Protein AF-A0A7W1EQ93-F1 (afdb_monomer)

Structure (mmCIF, N/CA/C/O backbone):
data_AF-A0A7W1EQ93-F1
#
_entry.id   AF-A0A7W1EQ93-F1
#
loop_
_atom_site.group_PDB
_atom_site.id
_atom_site.type_symbol
_atom_site.label_atom_id
_atom_site.label_alt_id
_atom_site.label_comp_id
_atom_site.label_asym_id
_atom_site.label_entity_id
_atom_site.label_seq_id
_atom_site.pdbx_PDB_ins_code
_atom_site.Cartn_x
_atom_site.Cartn_y
_atom_site.Cartn_z
_atom_site.occupancy
_atom_site.B_iso_or_equiv
_atom_site.auth_seq_id
_atom_site.auth_comp_id
_atom_site.auth_asym_id
_atom_site.auth_atom_id
_atom_site.pdbx_PDB_model_num
ATOM 1 N N . MET A 1 1 ? -8.659 -11.632 3.073 1.00 49.22 1 MET A N 1
ATOM 2 C CA . MET A 1 1 ? -8.333 -10.267 3.545 1.00 49.22 1 MET A CA 1
ATOM 3 C C . MET A 1 1 ? -9.655 -9.547 3.740 1.00 49.22 1 MET A C 1
ATOM 5 O O . MET A 1 1 ? -10.571 -9.899 3.023 1.00 49.22 1 MET A O 1
ATOM 9 N N . ASP A 1 2 ? -9.830 -8.651 4.705 1.00 51.53 2 ASP A N 1
ATOM 10 C CA . ASP A 1 2 ? -11.027 -7.798 4.673 1.00 51.53 2 ASP A CA 1
ATOM 11 C C . ASP A 1 2 ? -10.724 -6.623 3.743 1.00 51.53 2 ASP A C 1
ATOM 13 O O . ASP A 1 2 ? -9.729 -5.935 3.955 1.00 51.53 2 ASP A O 1
ATOM 17 N N . VAL A 1 3 ? -11.526 -6.468 2.691 1.00 53.81 3 VAL A N 1
ATOM 18 C CA . VAL A 1 3 ? -11.333 -5.466 1.630 1.00 53.81 3 VAL A CA 1
ATOM 19 C C . VAL A 1 3 ? -12.324 -4.311 1.720 1.00 53.81 3 VAL A C 1
ATOM 21 O O . VAL A 1 3 ? -12.283 -3.410 0.892 1.00 53.81 3 VAL A O 1
ATOM 24 N N . SER A 1 4 ? -13.199 -4.306 2.731 1.00 53.41 4 SER A N 1
ATOM 25 C CA . SER A 1 4 ? -14.236 -3.278 2.881 1.00 53.41 4 SER A CA 1
ATOM 26 C C . SER A 1 4 ? -13.654 -1.862 2.920 1.00 53.41 4 SER A C 1
ATOM 28 O O . SER A 1 4 ? -14.128 -0.994 2.199 1.00 53.41 4 SER A O 1
ATOM 30 N N . GLY A 1 5 ? -12.568 -1.648 3.670 1.00 57.06 5 GLY A N 1
ATOM 31 C CA . GLY A 1 5 ? -11.871 -0.357 3.699 1.00 57.06 5 GLY A CA 1
ATOM 32 C C . GLY A 1 5 ? -11.013 -0.063 2.461 1.00 57.06 5 GLY A C 1
ATOM 33 O O . GLY A 1 5 ? -10.686 1.093 2.222 1.00 57.06 5 GLY A O 1
ATOM 34 N N . ILE A 1 6 ? -10.647 -1.081 1.674 1.00 61.25 6 ILE A N 1
ATOM 35 C CA . ILE A 1 6 ? -9.817 -0.922 0.468 1.00 61.25 6 ILE A CA 1
ATOM 36 C C . ILE A 1 6 ? -10.631 -0.253 -0.648 1.00 61.25 6 ILE A C 1
ATOM 38 O O . ILE A 1 6 ? -10.146 0.676 -1.287 1.00 61.25 6 ILE A O 1
ATOM 42 N N . ALA A 1 7 ? -11.891 -0.661 -0.828 1.00 61.78 7 ALA A N 1
ATOM 43 C CA . ALA A 1 7 ? -12.795 -0.019 -1.784 1.00 61.78 7 ALA A CA 1
ATOM 44 C C . ALA A 1 7 ? -13.087 1.450 -1.422 1.00 61.78 7 ALA A C 1
ATOM 46 O O . ALA A 1 7 ? -13.240 2.280 -2.313 1.00 61.78 7 ALA A O 1
ATOM 47 N N . ASP A 1 8 ? -13.139 1.790 -0.130 1.00 63.09 8 ASP A N 1
ATOM 48 C CA . ASP A 1 8 ? -13.337 3.175 0.314 1.00 63.09 8 ASP A CA 1
ATOM 49 C C . ASP A 1 8 ? -12.113 4.060 0.020 1.00 63.09 8 ASP A C 1
ATOM 51 O O . ASP A 1 8 ? -12.283 5.215 -0.370 1.00 63.09 8 ASP A O 1
ATOM 55 N N . VAL A 1 9 ? -10.890 3.522 0.148 1.00 59.25 9 VAL A N 1
ATOM 56 C CA . VAL A 1 9 ? -9.665 4.215 -0.294 1.00 59.25 9 VAL A CA 1
ATOM 57 C C . VAL A 1 9 ? -9.688 4.415 -1.800 1.00 59.25 9 VAL A C 1
ATOM 59 O O . VAL A 1 9 ? -9.515 5.540 -2.252 1.00 59.25 9 VAL A O 1
ATOM 62 N N . GLN A 1 10 ? -9.959 3.357 -2.566 1.00 63.38 10 GLN A N 1
ATOM 63 C CA . GLN A 1 10 ? -9.923 3.433 -4.024 1.00 63.38 10 GLN A CA 1
ATOM 64 C C . GLN A 1 10 ? -10.961 4.417 -4.574 1.00 63.38 10 GLN A C 1
ATOM 66 O O . GLN A 1 10 ? -10.628 5.262 -5.393 1.00 63.38 10 GLN A O 1
ATOM 71 N N . ARG A 1 11 ? -12.195 4.395 -4.054 1.00 65.94 11 ARG A N 1
ATOM 72 C CA . ARG A 1 11 ? -13.218 5.387 -4.427 1.00 65.94 11 ARG A CA 1
ATOM 73 C C . ARG A 1 11 ? -12.794 6.811 -4.095 1.00 65.94 11 ARG A C 1
ATOM 75 O O . ARG A 1 11 ? -13.037 7.712 -4.885 1.00 65.94 11 ARG A O 1
ATOM 82 N N . TYR A 1 12 ? -12.161 7.024 -2.938 1.00 61.94 12 TYR A N 1
ATOM 83 C CA . TYR A 1 12 ? -11.633 8.343 -2.603 1.00 61.94 12 TYR A CA 1
ATOM 84 C C . TYR A 1 12 ? -10.583 8.802 -3.624 1.00 61.94 12 TYR A C 1
ATOM 86 O O . TYR A 1 12 ? -10.579 9.974 -3.989 1.00 61.94 12 TYR A O 1
ATOM 94 N N . GLU A 1 13 ? -9.718 7.899 -4.088 1.00 62.06 13 GLU A N 1
ATOM 95 C CA . GLU A 1 13 ? -8.707 8.193 -5.108 1.00 62.06 13 GLU A CA 1
ATOM 96 C C . GLU A 1 13 ? -9.301 8.465 -6.486 1.00 62.06 13 GLU A C 1
ATOM 98 O O . GLU A 1 13 ? -8.865 9.407 -7.147 1.00 62.06 13 GLU A O 1
ATOM 103 N N . ASP A 1 14 ? -10.302 7.690 -6.896 1.00 62.38 14 ASP A N 1
ATOM 104 C CA . ASP A 1 14 ? -11.001 7.886 -8.166 1.00 62.38 14 ASP A CA 1
ATOM 105 C C . ASP A 1 14 ? -11.741 9.240 -8.180 1.00 62.38 14 ASP A C 1
ATOM 107 O O . ASP A 1 14 ? -11.726 9.947 -9.189 1.00 62.38 14 ASP A O 1
ATOM 111 N N . ASP A 1 15 ? -12.320 9.642 -7.040 1.00 63.84 15 ASP A N 1
ATOM 112 C CA . ASP A 1 15 ? -12.996 10.936 -6.861 1.00 63.84 15 ASP A CA 1
ATOM 113 C C . ASP A 1 15 ? -12.013 12.118 -6.699 1.00 63.84 15 ASP A C 1
ATOM 115 O O . ASP A 1 15 ? -12.384 13.272 -6.928 1.00 63.84 15 ASP A O 1
ATOM 119 N N . HIS A 1 16 ? -10.767 11.857 -6.284 1.00 58.50 16 HIS A N 1
ATOM 120 C CA . HIS A 1 16 ? -9.735 12.870 -6.021 1.00 58.50 16 HIS A CA 1
ATOM 121 C C . HIS A 1 16 ? -8.401 12.460 -6.667 1.00 58.50 16 HIS A C 1
ATOM 123 O O . HIS A 1 16 ? -7.416 12.208 -5.953 1.00 58.50 16 HIS A O 1
ATOM 129 N N . PRO A 1 17 ? -8.338 12.397 -8.014 1.00 54.78 17 PRO A N 1
ATOM 130 C CA . PRO A 1 17 ? -7.115 12.044 -8.716 1.00 54.78 17 PRO A CA 1
ATOM 131 C C . PRO A 1 17 ? -6.015 13.017 -8.299 1.00 54.78 17 PRO A C 1
ATOM 133 O O . PRO A 1 17 ? -6.247 14.215 -8.161 1.00 54.78 17 PRO A O 1
ATOM 136 N N . SER A 1 18 ? -4.807 12.509 -8.057 1.00 51.34 18 SER A N 1
ATOM 137 C CA . SER A 1 18 ? -3.687 13.279 -7.506 1.00 51.34 18 SER A CA 1
ATOM 138 C C . SER A 1 18 ? -3.062 14.277 -8.498 1.00 51.34 18 SER A C 1
ATOM 140 O O . SER A 1 18 ? -1.845 14.280 -8.686 1.00 51.34 18 SER A O 1
ATOM 142 N N . GLY A 1 19 ? -3.886 15.117 -9.123 1.00 45.31 19 GLY A N 1
ATOM 143 C CA . GLY A 1 19 ? -3.521 16.285 -9.911 1.00 45.31 19 GLY A CA 1
ATOM 144 C C . GLY A 1 19 ? -4.090 17.551 -9.267 1.00 45.31 19 GLY A C 1
ATOM 145 O O . GLY A 1 19 ? -5.257 17.590 -8.904 1.00 45.31 19 GLY A O 1
ATOM 146 N N . GLU A 1 20 ? -3.235 18.568 -9.146 1.00 44.06 20 GLU A N 1
ATOM 147 C CA . GLU A 1 20 ? -3.539 19.946 -8.724 1.00 44.06 20 GLU A CA 1
ATOM 148 C C . GLU A 1 20 ? -3.769 20.182 -7.220 1.00 44.06 20 GLU A C 1
ATOM 150 O O . GLU A 1 20 ? -4.856 20.485 -6.740 1.00 44.06 20 GLU A O 1
ATOM 155 N N . GLY A 1 21 ? -2.663 20.173 -6.472 1.00 31.64 21 GLY A N 1
ATOM 156 C CA . GLY A 1 21 ? -2.490 21.134 -5.384 1.00 31.64 21 GLY A CA 1
ATOM 157 C C . GLY A 1 21 ? -1.761 22.353 -5.944 1.00 31.64 21 GLY A C 1
ATOM 158 O O . GLY A 1 21 ? -0.581 22.249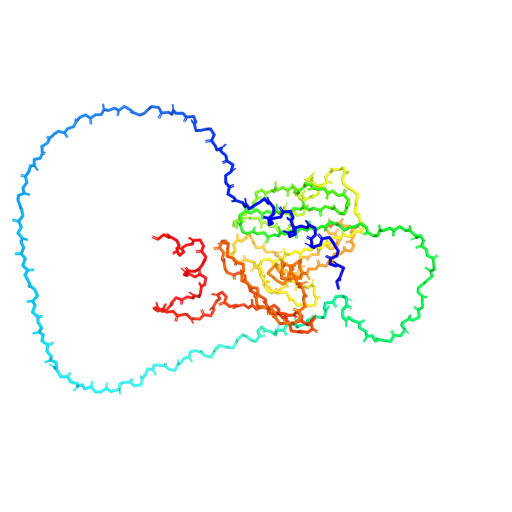 -6.272 1.00 31.64 21 GLY A O 1
ATOM 159 N N . ALA A 1 22 ? -2.462 23.477 -6.095 1.00 33.34 22 ALA A N 1
ATOM 160 C CA . ALA A 1 22 ? -1.865 24.758 -6.451 1.00 33.34 22 ALA A CA 1
ATOM 161 C C . ALA A 1 22 ? -0.794 25.133 -5.413 1.00 33.34 22 ALA A C 1
ATOM 163 O O . ALA A 1 22 ? -1.109 25.463 -4.271 1.00 33.34 22 ALA A O 1
ATOM 164 N N . SER A 1 23 ? 0.479 25.067 -5.800 1.00 31.33 23 SER A N 1
ATOM 165 C CA . SER A 1 23 ? 1.539 25.773 -5.093 1.00 31.33 23 SER A CA 1
ATOM 166 C C . SER A 1 23 ? 1.467 27.237 -5.519 1.00 31.33 23 SER A C 1
ATOM 168 O O . SER A 1 23 ? 1.817 27.564 -6.655 1.00 31.33 23 SER A O 1
ATOM 170 N N . GLU A 1 24 ? 1.000 28.114 -4.631 1.00 30.30 24 GLU A N 1
ATOM 171 C CA . GLU A 1 24 ? 1.275 29.546 -4.735 1.00 30.30 24 GLU A CA 1
ATOM 172 C C . GLU A 1 24 ? 2.799 29.722 -4.703 1.00 30.30 24 GLU A C 1
ATOM 174 O O . GLU A 1 24 ? 3.453 29.530 -3.679 1.00 30.30 24 GLU A O 1
ATOM 179 N N . GLY A 1 25 ? 3.375 29.969 -5.879 1.00 28.47 25 GLY A N 1
ATOM 180 C CA . GLY A 1 25 ? 4.794 30.229 -6.051 1.00 28.47 25 GLY A CA 1
ATOM 181 C C . GLY A 1 25 ? 5.116 31.651 -5.618 1.00 28.47 25 GLY A C 1
ATOM 182 O O . GLY A 1 25 ? 4.646 32.612 -6.223 1.00 28.47 25 GLY A O 1
ATOM 183 N N . GLU A 1 26 ? 5.935 31.772 -4.579 1.00 28.97 26 GLU A N 1
ATOM 184 C CA . GLU A 1 26 ? 6.582 33.015 -4.181 1.00 28.97 26 GLU A CA 1
ATOM 185 C C . GLU A 1 26 ? 7.591 33.429 -5.267 1.00 28.97 26 GLU A C 1
ATOM 187 O O . GLU A 1 26 ? 8.567 32.736 -5.564 1.00 28.97 26 GLU A O 1
ATOM 192 N N . GLU A 1 27 ? 7.298 34.551 -5.918 1.00 27.31 27 GLU A N 1
ATOM 193 C CA . GLU A 1 27 ? 8.029 35.103 -7.052 1.00 27.31 27 GLU A CA 1
ATOM 194 C C . GLU A 1 27 ? 9.327 35.784 -6.574 1.00 27.31 27 GLU A C 1
ATOM 196 O O . GLU A 1 27 ? 9.335 36.949 -6.171 1.00 27.31 27 GLU A O 1
ATOM 201 N N . VAL A 1 28 ? 10.459 35.072 -6.625 1.00 31.02 28 VAL A N 1
ATOM 202 C CA . VAL A 1 28 ? 11.784 35.675 -6.402 1.00 31.02 28 VAL A CA 1
ATOM 203 C C . VAL A 1 28 ? 12.356 36.156 -7.734 1.00 31.02 28 VAL A C 1
ATOM 205 O O . VAL A 1 28 ? 12.807 35.381 -8.577 1.00 31.02 28 VAL A O 1
ATOM 208 N N . ARG A 1 29 ? 12.336 37.481 -7.904 1.00 27.72 29 ARG A N 1
ATOM 209 C CA . ARG A 1 29 ? 12.928 38.224 -9.024 1.00 27.72 29 ARG A CA 1
ATOM 210 C C . ARG A 1 29 ? 14.428 37.939 -9.149 1.00 27.72 29 ARG A C 1
ATOM 212 O O . ARG A 1 29 ? 15.193 38.233 -8.232 1.00 27.72 29 ARG A O 1
ATOM 219 N N . ALA A 1 30 ? 14.854 37.472 -10.321 1.00 29.94 30 ALA A N 1
ATOM 220 C CA . ALA A 1 30 ? 16.255 37.448 -10.729 1.00 29.94 30 ALA A CA 1
ATOM 221 C C . ALA A 1 30 ? 16.512 38.517 -11.804 1.00 29.94 30 ALA A C 1
ATOM 223 O O . ALA A 1 30 ? 15.740 38.686 -12.745 1.00 29.94 30 ALA A O 1
ATOM 224 N N . HIS A 1 31 ? 17.599 39.256 -11.603 1.00 31.11 31 HIS A N 1
ATOM 225 C CA . HIS A 1 31 ? 18.035 40.418 -12.367 1.00 31.11 31 HIS A CA 1
ATOM 226 C C . HIS A 1 31 ? 18.402 40.10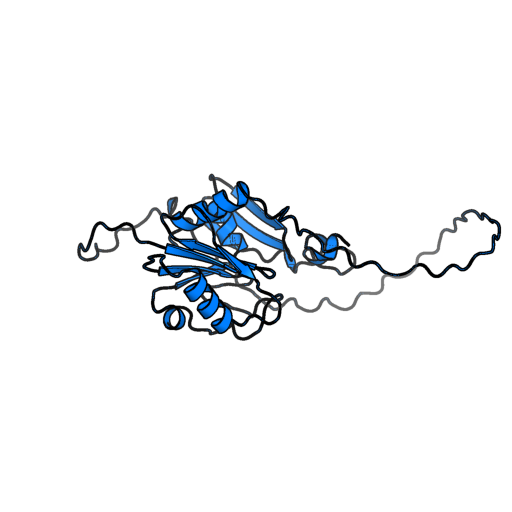0 -13.829 1.00 31.11 31 HIS A C 1
ATOM 228 O O . HIS A 1 31 ? 19.169 39.178 -14.103 1.00 31.11 31 HIS A O 1
ATOM 234 N N . GLU A 1 32 ? 17.920 40.938 -14.752 1.00 30.05 32 GLU A N 1
ATOM 235 C CA . GLU A 1 32 ? 18.358 41.002 -16.150 1.00 30.05 32 GLU A CA 1
ATOM 236 C C . GLU A 1 32 ? 19.807 41.503 -16.269 1.00 30.05 32 GLU A C 1
ATOM 238 O O . GLU A 1 32 ? 20.147 42.602 -15.828 1.00 30.05 32 GLU A O 1
ATOM 243 N N . GLY A 1 33 ? 20.640 40.718 -16.953 1.00 30.41 33 GLY A N 1
ATOM 244 C CA . GLY A 1 33 ? 21.910 41.142 -17.537 1.00 30.41 33 GLY A CA 1
ATOM 245 C C . GLY A 1 33 ? 21.874 40.903 -19.044 1.00 30.41 33 GLY A C 1
ATOM 246 O O . GLY A 1 33 ? 21.876 39.764 -19.504 1.00 30.41 33 GLY A O 1
ATOM 247 N N . GLN A 1 34 ? 21.811 41.989 -19.810 1.00 30.16 34 GLN A N 1
ATOM 248 C CA . GLN A 1 34 ? 21.837 42.006 -21.272 1.00 30.16 34 GLN A CA 1
ATOM 249 C C . GLN A 1 34 ? 23.171 41.485 -21.824 1.00 30.16 34 GLN A C 1
ATOM 251 O O . GLN A 1 34 ? 24.224 41.924 -21.375 1.00 30.16 34 GLN A O 1
ATOM 256 N N . HIS A 1 35 ? 23.138 40.688 -22.898 1.00 33.12 35 HIS A N 1
ATOM 257 C CA . HIS A 1 35 ? 24.138 40.781 -23.967 1.00 33.12 35 HIS A CA 1
ATOM 258 C C . HIS A 1 35 ? 23.581 40.275 -25.307 1.00 33.12 35 HIS A C 1
ATOM 260 O O . HIS A 1 35 ? 22.976 39.212 -25.412 1.00 33.12 35 HIS A O 1
ATOM 266 N N . VAL A 1 36 ? 23.775 41.094 -26.341 1.00 30.38 36 VAL A N 1
ATOM 267 C CA . VAL A 1 36 ? 23.203 40.978 -27.690 1.00 30.38 36 VAL A CA 1
ATOM 268 C C . VAL A 1 36 ? 24.268 40.488 -28.690 1.00 30.38 36 VAL A C 1
ATOM 270 O O . VAL A 1 36 ? 25.429 40.881 -28.587 1.00 30.38 36 VAL A O 1
ATOM 273 N N . ARG A 1 37 ? 23.789 39.818 -29.758 1.00 29.78 37 ARG A N 1
ATOM 274 C CA . ARG A 1 37 ? 24.375 39.560 -31.109 1.00 29.78 37 ARG A CA 1
ATOM 275 C C . ARG A 1 37 ? 25.142 38.227 -31.221 1.00 29.78 37 ARG A C 1
ATOM 277 O O . ARG A 1 37 ? 25.934 37.903 -30.359 1.00 29.78 37 ARG A O 1
ATOM 284 N N . ARG A 1 38 ? 24.986 37.411 -32.277 1.00 31.80 38 ARG A N 1
A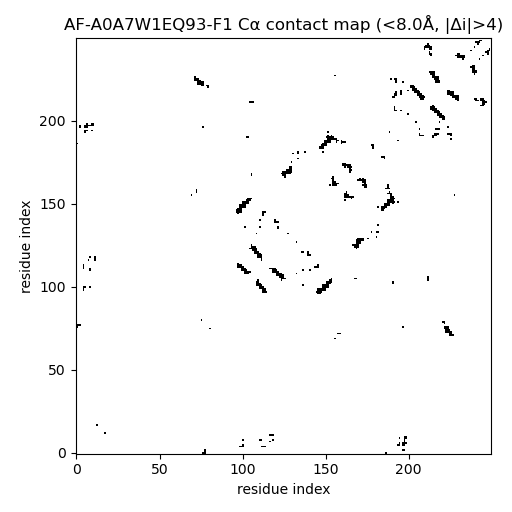TOM 285 C CA . ARG A 1 38 ? 24.863 37.737 -33.713 1.00 31.80 38 ARG A CA 1
ATOM 286 C C . ARG A 1 38 ? 24.281 36.559 -34.528 1.00 31.80 38 ARG A C 1
ATOM 288 O O . ARG A 1 38 ? 24.457 35.400 -34.184 1.00 31.80 38 ARG A O 1
ATOM 295 N N . VAL A 1 39 ? 23.639 36.913 -35.641 1.00 31.81 39 VAL A N 1
ATOM 296 C CA . VAL A 1 39 ? 23.024 36.077 -36.691 1.00 31.81 39 VAL A CA 1
ATOM 297 C C . VAL A 1 39 ? 24.062 35.296 -37.518 1.00 31.81 39 VAL A C 1
ATOM 299 O O . VAL A 1 39 ? 25.095 35.860 -37.878 1.00 31.81 39 VAL A O 1
ATOM 302 N N . GLY A 1 40 ? 23.733 34.059 -37.919 1.00 28.98 40 GLY A N 1
ATOM 303 C CA . GLY A 1 40 ? 24.432 33.278 -38.951 1.00 28.98 40 GLY A CA 1
ATOM 304 C C . GLY A 1 40 ? 23.488 32.284 -39.648 1.00 28.98 40 GLY A C 1
ATOM 305 O O . GLY A 1 40 ? 22.744 31.570 -38.990 1.00 28.98 40 GLY A O 1
ATOM 306 N N . ARG A 1 41 ? 23.473 32.314 -40.985 1.00 29.81 41 ARG A N 1
ATOM 307 C CA . ARG A 1 41 ? 22.514 31.682 -41.912 1.00 29.81 41 ARG A CA 1
ATOM 308 C C . ARG A 1 41 ? 22.608 30.149 -42.028 1.00 29.81 41 ARG A C 1
ATOM 310 O O . ARG A 1 41 ? 23.659 29.554 -41.848 1.00 29.81 41 ARG A O 1
ATOM 317 N N . ALA A 1 42 ? 21.474 29.608 -42.478 1.00 31.39 42 ALA A N 1
ATOM 318 C CA . ALA A 1 42 ? 21.157 28.278 -42.997 1.00 31.39 42 ALA A CA 1
ATOM 319 C C . ALA A 1 42 ? 22.202 27.579 -43.888 1.00 31.39 42 ALA A C 1
ATOM 321 O O . ALA A 1 42 ? 22.847 28.228 -44.709 1.00 31.39 42 ALA A O 1
ATOM 322 N N . GLN A 1 43 ? 22.170 26.237 -43.878 1.00 31.11 43 GLN A N 1
ATOM 323 C CA . GLN A 1 43 ? 22.259 25.427 -45.098 1.00 31.11 43 GLN A CA 1
ATOM 324 C C . GLN A 1 43 ? 21.641 24.028 -44.921 1.00 31.11 43 GLN A C 1
ATOM 326 O O . GLN A 1 43 ? 21.880 23.320 -43.950 1.00 31.11 43 GLN A O 1
ATOM 331 N N . THR A 1 44 ? 20.817 23.669 -45.900 1.00 33.16 44 THR A N 1
ATOM 332 C CA . THR A 1 44 ? 20.170 22.376 -46.143 1.00 33.16 44 THR A CA 1
ATOM 333 C C . THR A 1 44 ? 21.127 21.379 -46.801 1.00 33.16 44 THR A C 1
ATOM 335 O O . THR A 1 44 ? 21.847 21.777 -47.715 1.00 33.16 44 THR A O 1
ATOM 338 N N . ALA A 1 45 ? 21.025 20.080 -46.493 1.00 33.66 45 ALA A N 1
ATOM 339 C CA . ALA A 1 45 ? 21.433 19.022 -47.424 1.00 33.66 45 ALA A CA 1
ATOM 340 C C . ALA A 1 45 ? 20.620 17.729 -47.233 1.00 33.66 45 ALA A C 1
ATOM 342 O O . ALA A 1 45 ? 20.293 17.325 -46.121 1.00 33.66 45 ALA A O 1
ATOM 343 N N . ARG A 1 46 ? 20.261 17.140 -48.377 1.00 29.80 46 ARG A N 1
ATOM 344 C CA . ARG A 1 46 ? 19.354 16.009 -48.605 1.00 29.80 46 ARG A CA 1
ATOM 345 C C . ARG A 1 46 ? 19.988 14.639 -48.331 1.00 29.80 46 ARG A C 1
ATOM 347 O O . ARG A 1 46 ? 21.201 14.476 -48.327 1.00 29.80 46 ARG A O 1
ATOM 354 N N . ALA A 1 47 ? 19.085 13.667 -48.212 1.00 33.84 47 ALA A N 1
ATOM 355 C CA . ALA A 1 47 ? 19.273 12.223 -48.127 1.00 33.84 47 ALA A CA 1
ATOM 356 C C . ALA A 1 47 ? 20.124 11.583 -49.242 1.00 33.84 47 ALA A C 1
ATOM 358 O O . ALA A 1 47 ? 20.100 12.028 -50.389 1.00 33.84 47 ALA A O 1
ATOM 359 N N . ALA A 1 48 ? 20.725 10.432 -48.919 1.00 32.78 48 ALA A N 1
ATOM 360 C CA . ALA A 1 48 ? 21.101 9.407 -49.889 1.00 32.78 48 ALA A CA 1
ATOM 361 C C . ALA A 1 48 ? 20.846 7.996 -49.322 1.00 32.78 48 ALA A C 1
ATOM 363 O O . ALA A 1 48 ? 21.274 7.654 -48.222 1.00 32.78 48 ALA A O 1
ATOM 364 N N . HIS A 1 49 ? 20.119 7.192 -50.101 1.00 34.72 49 HIS A N 1
ATOM 365 C CA . HIS A 1 49 ? 19.961 5.748 -49.953 1.00 34.72 49 HIS A CA 1
ATOM 366 C C . HIS A 1 49 ? 21.249 5.014 -50.347 1.00 34.72 49 HIS A C 1
ATOM 368 O O . HIS A 1 49 ? 21.770 5.261 -51.429 1.00 34.72 49 HIS A O 1
ATOM 374 N N . HIS A 1 50 ? 21.654 4.008 -49.568 1.00 35.00 50 HIS A N 1
ATOM 375 C CA . HIS A 1 50 ? 22.453 2.891 -50.080 1.00 35.00 50 HIS A CA 1
ATOM 376 C C . HIS A 1 50 ? 22.020 1.559 -49.447 1.00 35.00 50 HIS A C 1
ATOM 378 O O . HIS A 1 50 ? 21.878 1.440 -48.232 1.00 35.00 50 HIS A O 1
ATOM 384 N N . ARG A 1 51 ? 21.768 0.567 -50.314 1.00 31.50 51 ARG A N 1
ATOM 385 C CA . ARG A 1 51 ? 21.438 -0.833 -50.006 1.00 31.50 51 ARG A CA 1
ATOM 386 C C . ARG A 1 51 ? 22.702 -1.707 -50.049 1.00 31.50 51 ARG A C 1
ATOM 388 O O . ARG A 1 51 ? 23.415 -1.645 -51.044 1.00 31.50 51 ARG A O 1
ATOM 395 N N . GLY A 1 52 ? 22.824 -2.611 -49.067 1.00 30.61 52 GLY A N 1
ATOM 396 C CA . GLY A 1 52 ? 23.518 -3.918 -49.121 1.00 30.61 52 GLY A CA 1
ATOM 397 C C . GLY A 1 52 ? 25.049 -3.917 -48.949 1.00 30.61 52 GLY A C 1
ATOM 398 O O . GLY A 1 52 ? 25.679 -2.949 -49.355 1.00 30.61 52 GLY A O 1
ATOM 399 N N . PRO A 1 53 ? 25.664 -4.988 -48.386 1.00 36.53 53 PRO A N 1
ATOM 400 C CA . PRO A 1 53 ? 25.210 -6.379 -48.476 1.00 36.53 53 PRO A CA 1
ATOM 401 C C . PRO A 1 53 ? 24.969 -7.096 -47.130 1.00 36.53 53 PRO A C 1
ATOM 403 O O . PRO A 1 53 ? 25.376 -6.657 -46.058 1.00 36.53 53 PRO A O 1
ATOM 406 N N . ALA A 1 54 ? 24.278 -8.233 -47.222 1.00 38.03 54 ALA A N 1
ATOM 407 C CA . ALA A 1 54 ? 24.025 -9.183 -46.146 1.00 38.03 54 ALA A CA 1
ATOM 408 C C . ALA A 1 54 ? 25.265 -10.041 -45.857 1.00 38.03 54 ALA A C 1
ATOM 410 O O . ALA A 1 54 ? 25.848 -10.556 -46.802 1.00 38.03 54 ALA A O 1
ATOM 411 N N . HIS A 1 55 ? 25.599 -10.278 -44.582 1.00 35.09 55 HIS A N 1
ATOM 412 C CA . HIS A 1 55 ? 26.290 -11.502 -44.159 1.00 35.09 55 HIS A CA 1
ATOM 413 C C . HIS A 1 55 ? 26.167 -11.781 -42.650 1.00 35.09 55 HIS A C 1
ATOM 415 O O . HIS A 1 55 ? 26.347 -10.906 -41.812 1.00 35.09 55 HIS A O 1
ATOM 421 N N . ALA A 1 56 ? 25.939 -13.071 -42.380 1.00 34.31 56 ALA A N 1
ATOM 422 C CA . ALA A 1 56 ? 26.259 -13.850 -41.183 1.00 34.31 56 ALA A CA 1
ATOM 423 C C . ALA A 1 56 ? 25.480 -13.581 -39.878 1.00 34.31 56 ALA A C 1
ATOM 425 O O . ALA A 1 56 ? 25.775 -12.683 -39.094 1.00 34.31 56 ALA A O 1
ATOM 426 N N . ARG A 1 57 ? 24.554 -14.507 -39.582 1.00 38.12 57 ARG A N 1
ATOM 427 C CA . ARG A 1 57 ? 24.024 -14.757 -38.236 1.00 38.12 57 ARG A CA 1
ATOM 428 C C . ARG A 1 57 ? 25.180 -15.144 -37.306 1.00 38.12 57 ARG A C 1
ATOM 430 O O . ARG A 1 57 ? 25.663 -16.272 -37.364 1.00 38.12 57 ARG A O 1
ATOM 437 N N . ARG A 1 58 ? 25.606 -14.227 -36.438 1.00 35.66 58 ARG A N 1
ATOM 438 C CA . ARG A 1 58 ? 26.331 -14.579 -35.211 1.00 35.66 58 ARG A CA 1
ATOM 439 C C . ARG A 1 58 ? 25.309 -15.005 -34.163 1.00 35.66 58 ARG A C 1
ATOM 441 O O . ARG A 1 58 ? 24.353 -14.277 -33.908 1.00 35.66 58 ARG A O 1
ATOM 448 N N . ALA A 1 59 ? 25.509 -16.188 -33.591 1.00 37.94 59 ALA A N 1
ATOM 449 C CA . ALA A 1 59 ? 24.816 -16.609 -32.384 1.00 37.94 59 ALA A CA 1
ATOM 450 C C . ALA A 1 59 ? 25.082 -15.565 -31.288 1.00 37.94 59 ALA A C 1
ATOM 452 O O . ALA A 1 59 ? 26.239 -15.263 -30.989 1.00 37.94 59 ALA A O 1
ATOM 453 N N . GLY A 1 60 ? 24.013 -14.960 -30.767 1.00 35.97 60 GLY A N 1
ATOM 454 C CA . GLY A 1 60 ? 24.101 -14.088 -29.601 1.00 35.97 60 GLY A CA 1
ATOM 455 C C . GLY A 1 60 ? 24.515 -14.898 -28.369 1.00 35.97 60 GLY A C 1
ATOM 456 O O . GLY A 1 60 ? 24.282 -16.110 -28.341 1.00 35.97 60 GLY A O 1
ATOM 457 N N . PRO A 1 61 ? 25.141 -14.266 -27.364 1.00 36.88 61 PRO A N 1
ATOM 458 C CA . PRO A 1 61 ? 25.411 -14.940 -26.104 1.00 36.88 61 PRO A CA 1
ATOM 459 C C . PRO A 1 61 ? 24.085 -15.409 -25.497 1.00 36.88 61 PRO A C 1
ATOM 461 O O . PRO A 1 61 ? 23.067 -14.723 -25.612 1.00 36.88 61 PRO A O 1
ATOM 464 N N . ALA A 1 62 ? 24.107 -16.601 -24.901 1.00 39.03 62 ALA A N 1
ATOM 465 C CA . ALA A 1 62 ? 22.974 -17.171 -24.190 1.00 39.03 62 ALA A CA 1
ATOM 466 C C . ALA A 1 62 ? 22.400 -16.136 -23.213 1.00 39.03 62 ALA A C 1
ATOM 468 O O . ALA A 1 62 ? 23.145 -15.510 -22.456 1.00 39.03 62 ALA A O 1
ATOM 469 N N . SER A 1 63 ? 21.081 -15.944 -23.270 1.00 38.66 63 SER A N 1
ATOM 470 C CA . SER A 1 63 ? 20.339 -15.163 -22.286 1.00 38.66 63 SER A CA 1
ATOM 471 C C . SER A 1 63 ? 20.715 -15.643 -20.882 1.00 38.66 63 SER A C 1
ATOM 473 O O . SER A 1 63 ? 20.753 -16.859 -20.672 1.00 38.66 63 SER A O 1
ATOM 475 N N . PRO A 1 64 ? 21.003 -14.740 -19.929 1.00 36.16 64 PRO A N 1
ATOM 476 C CA . PRO A 1 64 ? 21.141 -15.160 -18.550 1.00 36.16 64 PRO A CA 1
ATOM 477 C C . PRO A 1 64 ? 19.810 -15.774 -18.115 1.00 36.16 64 PRO A C 1
ATOM 479 O O . PRO A 1 64 ? 18.737 -15.230 -18.384 1.00 36.16 64 PRO A O 1
ATOM 482 N N . ASP A 1 65 ? 19.918 -16.951 -17.515 1.00 34.19 65 ASP A N 1
ATOM 483 C CA . ASP A 1 65 ? 18.848 -17.655 -16.828 1.00 34.19 65 ASP A CA 1
ATOM 484 C C . ASP A 1 65 ? 18.136 -16.665 -15.891 1.00 34.19 65 ASP A C 1
ATOM 486 O O . ASP A 1 65 ? 18.732 -16.181 -14.927 1.00 34.19 65 ASP A O 1
ATOM 490 N N . LEU A 1 66 ? 16.884 -16.307 -16.207 1.00 40.16 66 LEU A N 1
ATOM 491 C CA . LEU A 1 66 ? 15.983 -15.558 -15.320 1.00 40.16 66 LEU A CA 1
ATOM 492 C C . LEU A 1 66 ? 15.527 -16.503 -14.200 1.00 40.16 66 LEU A C 1
ATOM 494 O O . LEU A 1 66 ? 14.364 -16.880 -14.071 1.00 40.16 66 LEU A O 1
ATOM 498 N N . GLY A 1 67 ? 16.504 -16.930 -13.410 1.00 33.00 67 GLY A N 1
ATOM 499 C CA . GLY A 1 67 ? 16.360 -17.764 -12.237 1.00 33.00 67 GLY A CA 1
ATOM 500 C C . GLY A 1 67 ? 16.068 -16.926 -11.002 1.00 33.00 67 GLY A C 1
ATOM 501 O O . GLY A 1 67 ? 16.810 -17.006 -10.033 1.00 33.00 67 GLY A O 1
ATOM 502 N N . THR A 1 68 ? 14.968 -16.175 -11.007 1.00 37.59 68 THR A N 1
ATOM 503 C CA . THR A 1 68 ? 14.315 -15.775 -9.755 1.00 37.59 68 THR A CA 1
ATOM 504 C C . THR A 1 68 ? 12.843 -16.109 -9.897 1.00 37.59 68 THR A C 1
ATOM 506 O O . THR A 1 68 ? 12.062 -15.401 -10.523 1.00 37.59 68 THR A O 1
ATOM 509 N N . ARG A 1 69 ? 12.468 -17.287 -9.394 1.00 40.38 69 ARG A N 1
ATOM 510 C CA . ARG A 1 69 ? 11.069 -17.693 -9.287 1.00 40.38 69 ARG A CA 1
ATOM 511 C C . ARG A 1 69 ? 10.437 -16.885 -8.156 1.00 40.38 69 ARG A C 1
ATOM 513 O O . ARG A 1 69 ? 10.321 -17.393 -7.045 1.00 40.38 69 ARG A O 1
ATOM 520 N N . HIS A 1 70 ? 10.023 -15.650 -8.421 1.00 45.66 70 HIS A N 1
ATOM 521 C CA . HIS A 1 70 ? 9.019 -15.004 -7.581 1.00 45.66 70 HIS A CA 1
ATOM 522 C C . HIS A 1 70 ? 7.731 -15.795 -7.771 1.00 45.66 70 HIS A C 1
ATOM 524 O O . HIS A 1 70 ? 7.095 -15.748 -8.824 1.00 45.66 70 HIS A O 1
ATOM 530 N N . ALA A 1 71 ? 7.413 -16.646 -6.800 1.00 46.12 71 ALA A N 1
ATOM 531 C CA . ALA A 1 71 ? 6.183 -17.412 -6.832 1.00 46.12 71 ALA A CA 1
ATOM 532 C C . ALA A 1 71 ? 5.008 -16.428 -6.882 1.00 46.12 71 ALA A C 1
ATOM 534 O O . ALA A 1 71 ? 4.856 -15.571 -6.016 1.00 46.12 71 ALA A O 1
ATOM 535 N N . ILE A 1 72 ? 4.187 -16.533 -7.925 1.00 58.16 72 ILE A N 1
ATOM 536 C CA . ILE A 1 72 ? 2.963 -15.748 -8.040 1.00 58.16 72 ILE A CA 1
ATOM 537 C C . ILE A 1 72 ? 1.974 -16.314 -7.015 1.00 58.16 72 ILE A C 1
ATOM 539 O O . ILE A 1 72 ? 1.405 -17.390 -7.210 1.00 58.16 72 ILE A O 1
ATOM 543 N N . HIS A 1 73 ? 1.795 -15.611 -5.897 1.00 68.50 73 HIS A N 1
ATOM 544 C CA . HIS A 1 73 ? 0.885 -16.026 -4.832 1.00 68.50 73 HIS A CA 1
ATOM 545 C C . HIS A 1 73 ? -0.517 -15.461 -5.071 1.00 68.50 73 HIS A C 1
ATOM 547 O O . HIS A 1 73 ? -0.825 -14.327 -4.708 1.00 68.50 73 HIS A O 1
ATOM 553 N N . ALA A 1 74 ? -1.376 -16.279 -5.679 1.00 73.00 74 ALA A N 1
ATOM 554 C CA . ALA A 1 74 ? -2.776 -15.943 -5.892 1.00 73.00 74 ALA A CA 1
ATOM 555 C C . ALA A 1 74 ? -3.612 -16.090 -4.607 1.00 73.00 74 ALA A C 1
ATOM 557 O O . ALA A 1 74 ? -3.373 -16.987 -3.794 1.00 73.00 74 ALA A O 1
ATOM 558 N N . PHE A 1 75 ? -4.637 -15.254 -4.438 1.00 78.38 75 PHE A N 1
ATOM 559 C CA . PHE A 1 75 ? -5.582 -15.348 -3.321 1.00 78.38 75 PHE A CA 1
ATOM 560 C C . PHE A 1 75 ? -7.009 -14.989 -3.748 1.00 78.38 75 PHE A C 1
ATOM 562 O O . PHE A 1 75 ? -7.219 -14.249 -4.700 1.00 78.38 75 PHE A O 1
ATOM 569 N N . LYS A 1 76 ? -8.020 -15.519 -3.050 1.00 75.75 76 LYS A N 1
ATOM 570 C CA . LYS A 1 76 ? -9.431 -15.314 -3.414 1.00 75.75 76 LYS A CA 1
ATOM 571 C C . LYS A 1 76 ? -10.009 -14.027 -2.813 1.00 75.75 76 LYS A C 1
ATOM 573 O O . LYS A 1 76 ? -9.765 -13.721 -1.641 1.00 75.75 76 LYS A O 1
ATOM 578 N N . HIS A 1 77 ? -10.812 -13.319 -3.600 1.00 68.00 77 HIS A N 1
ATOM 579 C CA . HIS A 1 77 ? -11.615 -12.173 -3.209 1.00 68.00 77 HIS A CA 1
ATOM 580 C C . HIS A 1 77 ? -12.614 -12.621 -2.130 1.00 68.00 77 HIS A C 1
ATOM 582 O O . HIS A 1 77 ? -13.208 -13.700 -2.248 1.00 68.00 77 HIS A O 1
ATOM 588 N N . PRO A 1 78 ? -12.818 -11.833 -1.061 1.00 63.31 78 PRO A N 1
ATOM 589 C CA . PRO A 1 78 ? -13.605 -12.275 0.092 1.00 63.31 78 PRO A CA 1
ATOM 590 C C . PRO A 1 78 ? -15.062 -12.601 -0.239 1.00 63.31 78 PRO A C 1
ATOM 592 O O . PRO A 1 78 ? -15.618 -13.518 0.358 1.00 63.31 78 PRO A O 1
ATOM 595 N N . ALA A 1 79 ? -15.659 -11.888 -1.200 1.00 59.88 79 ALA A N 1
ATOM 596 C CA . ALA A 1 79 ? -17.037 -12.120 -1.638 1.00 59.88 79 ALA A CA 1
ATOM 597 C C . ALA A 1 79 ? -17.235 -13.477 -2.343 1.00 59.88 79 ALA A C 1
ATOM 599 O O . ALA A 1 79 ? -18.331 -14.025 -2.301 1.00 59.88 79 ALA A O 1
ATOM 600 N N . ASP A 1 80 ? -16.172 -14.054 -2.915 1.00 59.00 80 ASP A N 1
ATOM 601 C CA . ASP A 1 80 ? -16.251 -15.282 -3.713 1.00 59.00 80 ASP A CA 1
ATOM 602 C C . ASP A 1 80 ? -15.787 -16.527 -2.941 1.00 59.00 80 ASP A C 1
ATOM 604 O O . ASP A 1 80 ? -15.829 -17.646 -3.455 1.00 59.00 80 ASP A O 1
ATOM 608 N N . ALA A 1 81 ? -15.330 -16.385 -1.693 1.00 56.72 81 ALA A N 1
ATOM 609 C CA . ALA A 1 81 ? -14.876 -17.494 -0.855 1.00 56.72 81 ALA A CA 1
ATOM 610 C C . ALA A 1 81 ? -16.040 -18.343 -0.303 1.00 56.72 81 ALA A C 1
ATOM 612 O O . ALA A 1 81 ? -16.306 -18.370 0.894 1.00 56.72 81 ALA A O 1
ATOM 613 N N . THR A 1 82 ? -16.728 -19.092 -1.164 1.00 46.81 82 THR A N 1
ATOM 614 C CA . THR A 1 82 ? -17.695 -20.120 -0.752 1.00 46.81 82 THR A CA 1
ATOM 615 C C . THR A 1 82 ? -16.993 -21.454 -0.449 1.00 46.81 82 THR A C 1
ATOM 617 O O . THR A 1 82 ? -16.534 -22.117 -1.380 1.00 46.81 82 THR A O 1
ATOM 620 N N . GLY A 1 83 ? -16.943 -21.877 0.828 1.00 39.97 83 GLY A N 1
ATOM 621 C CA . GLY A 1 83 ? -16.719 -23.290 1.196 1.00 39.97 83 GLY A CA 1
ATOM 622 C C . GLY A 1 83 ? -16.139 -23.613 2.592 1.00 39.97 83 GLY A C 1
ATOM 623 O O . GLY A 1 83 ? -14.963 -23.376 2.845 1.00 39.97 83 GLY A O 1
ATOM 624 N N . SER A 1 84 ? -16.967 -24.305 3.395 1.00 37.78 84 SER A N 1
ATOM 625 C CA . SER A 1 84 ? -16.764 -25.076 4.650 1.00 37.78 84 SER A CA 1
ATOM 626 C C . SER A 1 84 ? -16.890 -24.375 6.024 1.00 37.78 84 SER A C 1
ATOM 628 O O . SER A 1 84 ? -16.180 -23.409 6.305 1.00 37.78 84 SER A O 1
ATOM 630 N N . PRO A 1 85 ? -17.762 -24.888 6.931 1.00 41.88 85 PRO A N 1
ATOM 631 C CA . PRO A 1 85 ? -18.018 -24.298 8.240 1.00 41.88 85 PRO A CA 1
ATOM 632 C C . PRO A 1 85 ? -16.847 -24.576 9.184 1.00 41.88 85 PRO A C 1
ATOM 634 O O . PRO A 1 85 ? -16.693 -25.665 9.733 1.00 41.88 85 PRO A O 1
ATOM 637 N N . ARG A 1 86 ? -16.013 -23.563 9.403 1.00 52.69 86 ARG A N 1
ATOM 638 C CA . ARG A 1 86 ? -15.108 -23.532 10.551 1.00 52.69 86 ARG A CA 1
ATOM 639 C C . ARG A 1 86 ? -15.952 -23.312 11.808 1.00 52.69 86 ARG A C 1
ATOM 641 O O . ARG A 1 86 ? -16.819 -22.439 11.807 1.00 52.69 86 ARG A O 1
ATOM 648 N N . ALA A 1 87 ? -15.715 -24.118 12.846 1.00 46.53 87 ALA A N 1
ATOM 649 C CA . ALA A 1 87 ? -16.400 -24.021 14.134 1.00 46.53 87 ALA A CA 1
ATOM 650 C C . ALA A 1 8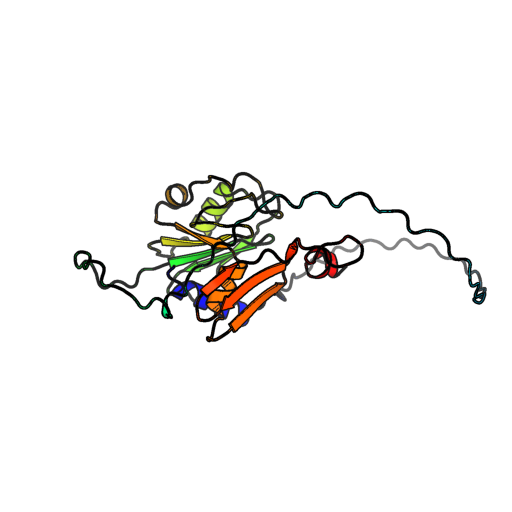7 ? -16.505 -22.557 14.590 1.00 46.53 87 ALA A C 1
ATOM 652 O O . ALA A 1 87 ? -15.515 -21.818 14.546 1.00 46.53 87 ALA A O 1
ATOM 653 N N . ALA A 1 88 ? -17.718 -22.149 14.968 1.00 41.59 88 ALA A N 1
ATOM 654 C CA . ALA A 1 88 ? -18.026 -20.772 15.319 1.00 41.59 88 ALA A CA 1
ATOM 655 C C . ALA A 1 88 ? -17.116 -20.305 16.472 1.00 41.59 88 ALA A C 1
ATOM 657 O O . ALA A 1 88 ? -17.074 -20.969 17.512 1.00 41.59 88 ALA A O 1
ATOM 658 N N . PRO A 1 89 ? -16.376 -19.191 16.317 1.00 50.03 89 PRO A N 1
ATOM 659 C CA . PRO A 1 89 ? -15.666 -18.597 17.437 1.00 50.03 89 PRO A CA 1
ATOM 660 C C . PRO A 1 89 ? -16.679 -18.118 18.490 1.00 50.03 89 PRO A C 1
ATOM 662 O O . PRO A 1 89 ? -17.824 -17.807 18.141 1.00 50.03 89 PRO A O 1
ATOM 665 N N . PRO A 1 90 ? -16.289 -18.055 19.777 1.00 41.28 90 PRO A N 1
ATOM 666 C CA . PRO A 1 90 ? -17.175 -17.590 20.833 1.00 41.28 90 PRO A CA 1
ATOM 667 C C . PRO A 1 90 ? -17.701 -16.191 20.501 1.00 41.28 90 PRO A C 1
ATOM 669 O O . PRO A 1 90 ? -16.945 -15.275 20.167 1.00 41.28 90 PRO A O 1
ATOM 672 N N . SER A 1 91 ? -19.023 -16.053 20.585 1.00 59.75 91 SER A N 1
ATOM 673 C CA . SER A 1 91 ? -19.759 -14.814 20.368 1.00 59.75 91 SER A CA 1
ATOM 674 C C . SER A 1 91 ? -19.190 -13.697 21.242 1.00 59.75 91 SER A C 1
ATOM 676 O O . SER A 1 91 ? -19.387 -13.692 22.457 1.00 59.75 91 SER A O 1
ATOM 678 N N . SER A 1 92 ? -18.498 -12.738 20.631 1.00 47.38 92 SER A N 1
ATOM 679 C CA . SER A 1 92 ? -18.069 -11.522 21.316 1.00 47.38 92 SER A CA 1
ATOM 680 C C . SER A 1 92 ? -18.172 -10.313 20.383 1.00 47.38 92 SER A C 1
ATOM 682 O O . SER A 1 92 ? -17.518 -10.239 19.352 1.00 47.38 92 SER A O 1
ATOM 684 N N . ARG A 1 93 ? -19.061 -9.396 20.793 1.00 45.22 93 ARG A N 1
ATOM 685 C CA . ARG A 1 93 ? -19.335 -8.031 20.309 1.00 45.22 93 ARG A CA 1
ATOM 686 C C . ARG A 1 93 ? -19.652 -7.846 18.818 1.00 45.22 93 ARG A C 1
ATOM 688 O O . ARG A 1 93 ? -18.799 -7.886 17.946 1.00 45.22 93 ARG A O 1
ATOM 695 N N . SER A 1 94 ? -20.904 -7.460 18.584 1.00 52.03 94 SER A N 1
ATOM 696 C CA . SER A 1 94 ? -21.468 -6.866 17.368 1.00 52.03 94 SER A CA 1
ATOM 697 C C . SER A 1 94 ? -20.879 -5.477 17.042 1.00 52.03 94 SER A C 1
ATOM 699 O O . SER A 1 94 ? -21.613 -4.495 16.932 1.00 52.03 94 SER A O 1
ATOM 701 N N . GLY A 1 95 ? -19.555 -5.364 16.955 1.00 61.69 95 GLY A N 1
ATOM 702 C CA . GLY A 1 95 ? -18.865 -4.174 16.462 1.00 61.69 95 GLY A CA 1
ATOM 703 C C . GLY A 1 95 ? -18.364 -4.414 15.043 1.00 61.69 95 GLY A C 1
ATOM 704 O O . GLY A 1 95 ? -17.778 -5.457 14.768 1.00 61.69 95 GLY A O 1
ATOM 705 N N . VAL A 1 96 ? -18.591 -3.459 14.140 1.00 77.25 96 VAL A N 1
ATOM 706 C CA . VAL A 1 96 ? -17.901 -3.440 12.842 1.00 77.25 96 VAL A CA 1
ATOM 707 C C . VAL A 1 96 ? -16.402 -3.333 13.123 1.00 77.25 96 VAL A C 1
ATOM 709 O O . VAL A 1 96 ? -15.983 -2.379 13.777 1.00 77.25 96 VAL A O 1
ATOM 712 N N . VAL A 1 97 ? -15.613 -4.306 12.658 1.00 85.19 97 VAL A N 1
ATOM 713 C CA . VAL A 1 97 ? -14.148 -4.287 12.792 1.00 85.19 97 VAL A CA 1
ATOM 714 C C . VAL A 1 97 ? -13.604 -3.093 12.012 1.00 85.19 97 VAL A C 1
ATOM 716 O O . VAL A 1 97 ? -13.772 -3.015 10.794 1.00 85.19 97 VAL A O 1
ATOM 719 N N . LYS A 1 98 ? -12.943 -2.163 12.698 1.00 92.06 98 LYS A N 1
ATOM 720 C CA . LYS A 1 98 ? -12.385 -0.956 12.088 1.00 92.06 98 LYS A CA 1
ATOM 721 C C . LYS A 1 98 ? -10.994 -1.243 11.545 1.00 92.06 98 LYS A C 1
ATOM 723 O O . LYS A 1 98 ? -10.134 -1.764 12.251 1.00 92.06 98 LYS A O 1
ATOM 728 N N . THR A 1 99 ? -10.764 -0.894 10.288 1.00 93.69 99 THR A N 1
ATOM 729 C CA . THR A 1 99 ? -9.492 -1.131 9.599 1.00 93.69 99 THR A CA 1
ATOM 730 C C . THR A 1 99 ? -8.868 0.201 9.227 1.00 93.69 99 THR A C 1
ATOM 732 O O . THR A 1 99 ? -9.544 1.042 8.639 1.00 93.69 99 THR A O 1
ATOM 735 N N . LEU A 1 100 ? -7.590 0.381 9.557 1.00 96.00 100 LEU A N 1
ATOM 736 C CA . LEU A 1 100 ? -6.754 1.416 8.962 1.00 96.00 100 LEU A CA 1
ATOM 737 C C . LEU A 1 100 ? -6.116 0.838 7.700 1.00 96.00 100 LEU A C 1
ATOM 739 O O . LEU A 1 100 ? -5.371 -0.137 7.775 1.00 96.00 100 LEU A O 1
ATOM 743 N N . VAL A 1 101 ? -6.428 1.408 6.545 1.00 95.50 101 VAL A N 1
ATOM 744 C CA . VAL A 1 101 ? -5.758 1.079 5.288 1.00 95.50 101 VAL A CA 1
ATOM 745 C C . VAL A 1 101 ? -4.608 2.055 5.096 1.00 95.50 101 VAL A C 1
ATOM 747 O O . VAL A 1 101 ? -4.790 3.255 5.292 1.00 95.50 101 VAL A O 1
ATOM 750 N N . VAL A 1 102 ? -3.439 1.530 4.747 1.00 96.44 102 VAL A N 1
ATOM 751 C CA . VAL A 1 102 ? -2.207 2.271 4.478 1.00 96.44 102 VAL A CA 1
ATOM 752 C C . VAL A 1 102 ? -1.725 1.865 3.091 1.00 96.44 102 VAL A C 1
ATOM 754 O O . VAL A 1 102 ? -1.327 0.723 2.896 1.00 96.44 102 VAL A O 1
ATOM 757 N N . ASP A 1 103 ? -1.772 2.780 2.132 1.00 94.50 103 ASP A N 1
ATOM 758 C CA . ASP A 1 103 ? -1.229 2.588 0.787 1.00 94.50 103 ASP A CA 1
ATOM 759 C C . ASP A 1 103 ? 0.145 3.259 0.706 1.00 94.50 103 ASP A C 1
ATOM 761 O O . ASP A 1 103 ? 0.267 4.483 0.834 1.00 94.50 103 ASP A O 1
ATOM 765 N N . VAL A 1 104 ? 1.194 2.450 0.585 1.00 95.56 104 VAL A N 1
ATOM 766 C CA . VAL A 1 104 ? 2.581 2.910 0.599 1.00 95.56 104 VAL A CA 1
ATOM 767 C C . VAL A 1 104 ? 3.056 3.069 -0.843 1.00 95.56 104 VAL A C 1
ATOM 769 O O . VAL A 1 104 ? 3.309 2.091 -1.531 1.00 95.56 104 VAL A O 1
ATOM 772 N N . GLY A 1 105 ? 3.240 4.311 -1.290 1.00 91.81 105 GLY A N 1
ATOM 773 C CA . GLY A 1 105 ? 3.814 4.624 -2.598 1.00 91.81 105 GLY A CA 1
ATOM 774 C C . GLY A 1 105 ? 5.193 5.276 -2.505 1.00 91.81 105 GLY A C 1
ATOM 775 O O . GLY A 1 105 ? 5.589 5.801 -1.465 1.00 91.81 105 GLY A O 1
ATOM 776 N N . GLY A 1 106 ? 5.909 5.329 -3.633 1.00 90.00 106 GLY A N 1
ATOM 777 C CA . GLY A 1 106 ? 7.252 5.929 -3.719 1.00 90.00 106 GLY A CA 1
ATOM 778 C C . GLY A 1 106 ? 7.314 7.456 -3.555 1.00 90.00 106 GLY A C 1
ATOM 779 O O . GLY A 1 106 ? 8.395 8.011 -3.405 1.00 90.00 106 GLY A O 1
ATOM 780 N N . THR A 1 107 ? 6.181 8.167 -3.614 1.00 90.44 107 THR A N 1
ATOM 781 C CA . THR A 1 107 ? 6.133 9.625 -3.350 1.00 90.44 107 THR A CA 1
ATOM 782 C C . THR A 1 107 ? 5.319 9.974 -2.107 1.00 90.44 107 THR A C 1
ATOM 784 O O . THR A 1 107 ? 5.617 10.956 -1.431 1.00 90.44 107 THR A O 1
ATOM 787 N N . HIS A 1 108 ? 4.281 9.193 -1.803 1.00 94.75 108 HIS A N 1
ATOM 788 C CA . HIS A 1 108 ? 3.454 9.423 -0.628 1.00 94.75 108 HIS A CA 1
ATOM 789 C C . HIS A 1 108 ? 2.984 8.116 -0.003 1.00 94.75 108 HIS A C 1
ATOM 791 O O . HIS A 1 108 ? 2.741 7.146 -0.717 1.00 94.75 108 HIS A O 1
ATOM 797 N N . VAL A 1 109 ? 2.769 8.148 1.309 1.00 96.12 109 VAL A N 1
ATOM 798 C CA . VAL A 1 109 ? 1.944 7.172 2.027 1.00 96.12 109 VAL A CA 1
ATOM 799 C C . VAL A 1 109 ? 0.557 7.776 2.218 1.00 96.12 109 VAL A C 1
ATOM 801 O O . VAL A 1 109 ? 0.429 8.912 2.682 1.00 96.12 109 VAL A O 1
ATOM 804 N N . LYS A 1 110 ? -0.488 7.040 1.853 1.00 94.50 110 LYS A N 1
ATOM 805 C CA . LYS A 1 110 ? -1.886 7.447 2.031 1.00 94.50 110 LYS A CA 1
ATOM 806 C C . LYS A 1 110 ? -2.545 6.552 3.067 1.00 94.50 110 LYS A C 1
ATOM 808 O O . LYS A 1 110 ? -2.222 5.373 3.163 1.00 94.50 110 LYS A O 1
ATOM 813 N N . LEU A 1 111 ? -3.474 7.101 3.841 1.00 95.25 111 LEU A N 1
ATOM 814 C CA . LEU A 1 111 ? -4.175 6.343 4.867 1.00 95.25 111 LEU A CA 1
ATOM 815 C C . LEU A 1 111 ? -5.642 6.749 5.006 1.00 95.25 111 LEU A C 1
ATOM 817 O O . LEU A 1 111 ? -5.988 7.931 4.950 1.00 95.25 111 LEU A O 1
ATOM 821 N N . LEU A 1 112 ? -6.499 5.760 5.249 1.00 94.56 112 LEU A N 1
ATOM 822 C CA . LEU A 1 112 ? -7.921 5.943 5.536 1.00 94.56 112 LEU A CA 1
ATOM 823 C C . LEU A 1 112 ? -8.377 4.892 6.548 1.00 94.56 112 LEU A C 1
ATOM 825 O O . LEU A 1 112 ? -8.090 3.706 6.395 1.00 94.56 112 LEU A O 1
ATOM 829 N N . ALA A 1 113 ? -9.097 5.318 7.582 1.00 93.44 113 ALA A N 1
ATOM 830 C CA . ALA A 1 113 ? -9.709 4.407 8.541 1.00 93.44 113 ALA A CA 1
ATOM 831 C C . ALA A 1 113 ? -11.207 4.228 8.268 1.00 93.44 113 ALA A C 1
ATOM 833 O O . ALA A 1 113 ? -11.891 5.163 7.848 1.00 93.44 113 ALA A O 1
ATOM 834 N N . THR A 1 114 ? -11.738 3.040 8.569 1.00 89.44 114 THR A N 1
ATOM 835 C CA . THR A 1 114 ? -13.179 2.748 8.500 1.00 89.44 114 THR A CA 1
ATOM 836 C C . THR A 1 114 ? -14.010 3.831 9.195 1.00 89.44 114 THR A C 1
ATOM 838 O O . THR A 1 114 ? -13.783 4.154 10.361 1.00 89.44 114 THR A O 1
ATOM 841 N N . GLY A 1 115 ? -15.014 4.359 8.490 1.00 88.00 115 GLY A N 1
ATOM 842 C CA . GLY A 1 115 ? -15.891 5.420 8.994 1.00 88.00 115 GLY A CA 1
ATOM 843 C C . GLY A 1 115 ? -15.369 6.843 8.768 1.00 88.00 115 GLY A C 1
ATOM 844 O O . GLY A 1 115 ? -16.082 7.797 9.076 1.00 88.00 115 GLY A O 1
ATOM 845 N N . HIS A 1 116 ? -14.174 7.006 8.197 1.00 89.38 116 HIS A N 1
ATOM 846 C CA . HIS A 1 116 ? -13.661 8.292 7.733 1.00 89.38 116 HIS A CA 1
ATOM 847 C C . HIS A 1 116 ? -13.844 8.434 6.219 1.00 89.38 116 HIS A C 1
ATOM 849 O O . HIS A 1 116 ? -13.824 7.454 5.485 1.00 89.38 116 HIS A O 1
ATOM 855 N N . ARG A 1 117 ? -14.048 9.674 5.758 1.00 86.44 117 ARG A N 1
ATOM 856 C CA . ARG A 1 117 ? -14.314 9.996 4.342 1.00 86.44 117 ARG A CA 1
ATOM 857 C C . ARG A 1 117 ? -13.161 10.709 3.641 1.00 86.44 117 ARG A C 1
ATOM 859 O O . ARG A 1 117 ? -13.207 10.874 2.432 1.00 86.44 117 ARG A O 1
ATOM 866 N N . THR A 1 118 ? -12.175 11.179 4.397 1.00 89.25 118 THR A N 1
ATOM 867 C CA . THR A 1 118 ? -11.064 11.976 3.877 1.00 89.25 118 THR A CA 1
ATOM 868 C C . THR A 1 118 ? -9.773 11.249 4.185 1.00 89.25 118 THR A C 1
ATOM 870 O O . THR A 1 118 ? -9.444 11.057 5.361 1.00 89.25 118 THR A O 1
ATOM 873 N N . ALA A 1 119 ? -9.060 10.835 3.139 1.00 91.31 119 ALA A N 1
ATOM 874 C CA . ALA A 1 119 ? -7.754 10.220 3.304 1.00 91.31 119 ALA A CA 1
ATOM 875 C C . ALA A 1 119 ? -6.745 11.251 3.821 1.00 91.31 119 ALA A C 1
ATOM 877 O O . ALA A 1 119 ? -6.801 12.436 3.484 1.00 91.31 119 ALA A O 1
ATOM 878 N N . ARG A 1 120 ? -5.802 10.790 4.640 1.00 95.38 120 ARG A N 1
ATOM 879 C CA . ARG A 1 120 ? -4.625 11.571 5.031 1.00 95.38 120 ARG A CA 1
ATOM 880 C C . ARG A 1 120 ? -3.439 11.120 4.186 1.00 95.38 120 ARG A C 1
ATOM 882 O O . ARG A 1 120 ? -3.411 9.993 3.693 1.00 95.38 120 ARG A O 1
ATOM 889 N N . LYS A 1 121 ? -2.480 12.019 3.988 1.00 95.69 121 LYS A N 1
ATOM 890 C CA . LYS A 1 121 ? -1.343 11.822 3.089 1.00 95.69 121 LYS A CA 1
ATOM 891 C C . LYS A 1 121 ? -0.067 12.311 3.759 1.00 95.69 121 LYS A C 1
ATOM 893 O O . LYS A 1 121 ? -0.054 13.392 4.339 1.00 95.69 121 LYS A O 1
ATOM 898 N N . ILE A 1 122 ? 0.984 11.511 3.659 1.00 96.75 122 ILE A N 1
ATOM 899 C CA . ILE A 1 122 ? 2.306 11.757 4.232 1.00 96.75 122 ILE A CA 1
ATOM 900 C C . ILE A 1 122 ? 3.313 11.696 3.083 1.00 96.75 122 ILE A C 1
ATOM 902 O O . ILE A 1 122 ? 3.161 10.874 2.177 1.00 96.75 122 ILE A O 1
ATOM 906 N N . GLY A 1 123 ? 4.324 12.565 3.086 1.00 96.00 123 GLY A N 1
ATOM 907 C CA . GLY A 1 123 ? 5.446 12.443 2.153 1.00 96.00 123 GLY A CA 1
ATOM 908 C C . GLY A 1 123 ? 6.209 11.135 2.377 1.00 96.00 123 GLY A C 1
ATOM 909 O O . GLY A 1 123 ? 6.402 10.722 3.518 1.00 96.00 123 GLY A O 1
ATOM 910 N N . SER A 1 124 ? 6.633 10.483 1.298 1.00 94.81 124 SER A N 1
ATOM 911 C CA . SER A 1 124 ? 7.569 9.355 1.343 1.00 94.81 124 SER A CA 1
ATOM 912 C C . SER A 1 124 ? 8.805 9.668 0.498 1.00 94.81 124 SER A C 1
ATOM 914 O O . SER A 1 124 ? 9.091 10.833 0.215 1.00 94.81 124 SER A O 1
ATOM 916 N N . GLY A 1 125 ? 9.566 8.646 0.120 1.00 93.25 125 GLY A N 1
ATOM 917 C CA . GLY A 1 125 ? 10.701 8.793 -0.776 1.00 93.25 125 GLY A CA 1
ATOM 918 C C . GLY A 1 125 ? 11.790 7.761 -0.511 1.00 93.25 125 GLY A C 1
ATOM 919 O O . GLY A 1 125 ? 11.637 6.914 0.373 1.00 93.25 125 GLY A O 1
ATOM 920 N N . PRO A 1 126 ? 12.922 7.872 -1.224 1.00 94.81 126 PRO A N 1
ATOM 921 C CA . PRO A 1 126 ? 13.967 6.846 -1.293 1.00 94.81 126 PRO A CA 1
ATOM 922 C C . PRO A 1 126 ? 14.707 6.594 0.028 1.00 94.81 126 PRO A C 1
ATOM 924 O O . PRO A 1 126 ? 15.529 5.690 0.106 1.00 94.81 126 PRO A O 1
ATOM 927 N N . THR A 1 127 ? 14.452 7.391 1.066 1.00 96.31 127 THR A N 1
ATOM 928 C CA . THR A 1 127 ? 15.052 7.218 2.395 1.00 96.31 127 THR A CA 1
ATOM 929 C C . THR A 1 127 ? 14.064 6.716 3.440 1.00 96.31 127 THR A C 1
ATOM 931 O O . THR A 1 127 ? 14.494 6.434 4.550 1.00 96.31 127 THR A O 1
ATOM 934 N N . LEU A 1 128 ? 12.766 6.611 3.122 1.00 97.88 128 LEU A N 1
ATOM 935 C CA . LEU A 1 128 ? 11.749 6.226 4.098 1.00 97.88 128 LEU A CA 1
ATOM 936 C C . LEU A 1 128 ? 11.921 4.757 4.502 1.00 97.88 128 LEU A C 1
ATOM 938 O O . LEU A 1 128 ? 11.714 3.855 3.687 1.00 97.88 128 LEU A O 1
ATOM 942 N N . THR A 1 129 ? 12.266 4.527 5.764 1.00 98.31 129 THR A N 1
ATOM 943 C CA . THR A 1 129 ? 12.332 3.196 6.383 1.00 98.31 129 THR A CA 1
ATOM 944 C C . THR A 1 129 ? 10.946 2.742 6.869 1.00 98.31 129 THR A C 1
ATOM 946 O O . THR A 1 129 ? 10.058 3.575 7.085 1.00 98.31 129 THR A O 1
ATOM 949 N N . PRO A 1 130 ? 10.714 1.435 7.102 1.00 98.25 130 PRO A N 1
ATOM 950 C CA . PRO A 1 130 ? 9.425 0.970 7.618 1.00 98.25 130 PRO A CA 1
ATOM 951 C C . PRO A 1 130 ? 9.108 1.508 9.020 1.00 98.25 130 PRO A C 1
ATOM 953 O O . PRO A 1 130 ? 7.945 1.777 9.304 1.00 98.25 130 PRO A O 1
ATOM 956 N N . GLN A 1 131 ? 10.110 1.706 9.887 1.00 98.50 131 GLN A N 1
ATOM 957 C CA . GLN A 1 131 ? 9.885 2.269 11.224 1.00 98.50 131 GLN A CA 1
ATOM 958 C C . GLN A 1 131 ? 9.428 3.730 11.140 1.00 98.50 131 GLN A C 1
ATOM 960 O O . GLN A 1 131 ? 8.422 4.084 11.748 1.00 98.50 131 GLN A O 1
ATOM 965 N N . GLU A 1 132 ? 10.104 4.551 10.331 1.00 98.56 132 GLU A N 1
ATOM 966 C CA . GLU A 1 132 ? 9.694 5.941 10.090 1.00 98.56 132 GLU A CA 1
ATOM 967 C C . GLU A 1 132 ? 8.295 6.014 9.469 1.00 98.56 132 GLU A C 1
ATOM 969 O O . GLU A 1 132 ? 7.497 6.873 9.844 1.00 98.56 132 GLU A O 1
ATOM 974 N N . MET A 1 133 ? 7.968 5.089 8.557 1.00 98.50 133 MET A N 1
ATOM 975 C CA . MET A 1 133 ? 6.623 4.981 7.994 1.00 98.50 133 MET A CA 1
ATOM 976 C C . MET A 1 133 ? 5.585 4.695 9.083 1.00 98.50 133 MET A C 1
ATOM 978 O O . MET A 1 133 ? 4.572 5.390 9.143 1.00 98.50 133 MET A O 1
ATOM 982 N N . VAL A 1 134 ? 5.830 3.715 9.961 1.00 98.62 134 VAL A N 1
ATOM 983 C CA . VAL A 1 134 ? 4.907 3.376 11.056 1.00 98.62 134 VAL A CA 1
ATOM 984 C C . VAL A 1 134 ? 4.695 4.569 11.982 1.00 98.62 134 VAL A C 1
ATOM 986 O O . VAL A 1 134 ? 3.549 4.886 12.300 1.00 98.62 134 VAL A O 1
ATOM 989 N N . ASP A 1 135 ? 5.768 5.241 12.395 1.00 98.56 135 ASP A N 1
ATOM 990 C CA . ASP A 1 135 ? 5.684 6.384 13.307 1.00 98.56 135 ASP A CA 1
ATOM 991 C C . ASP A 1 135 ? 4.882 7.529 12.675 1.00 98.56 135 ASP A C 1
ATOM 993 O O . ASP A 1 135 ? 3.906 8.004 13.263 1.00 98.56 135 ASP A O 1
ATOM 997 N N . ALA A 1 136 ? 5.183 7.872 11.419 1.00 98.44 136 ALA A N 1
ATOM 998 C CA . ALA A 1 136 ? 4.446 8.894 10.688 1.00 98.44 136 ALA A CA 1
ATOM 999 C C . ALA A 1 136 ? 2.968 8.519 10.485 1.00 98.44 136 ALA A C 1
ATOM 1001 O O . ALA A 1 136 ? 2.089 9.372 10.617 1.00 98.44 136 ALA A O 1
ATOM 1002 N N . VAL A 1 137 ? 2.660 7.248 10.195 1.00 98.56 137 VAL A N 1
ATOM 1003 C CA . VAL A 1 137 ? 1.276 6.764 10.066 1.00 98.56 137 VAL A CA 1
ATOM 1004 C C . VAL A 1 137 ? 0.536 6.849 11.395 1.00 98.56 137 VAL A C 1
ATOM 1006 O O . VAL A 1 137 ? -0.628 7.244 11.402 1.00 98.56 137 VAL A O 1
ATOM 1009 N N . ARG A 1 138 ? 1.166 6.507 12.523 1.00 98.31 138 ARG A N 1
ATOM 1010 C CA . ARG A 1 138 ? 0.530 6.596 13.848 1.00 98.31 138 ARG A CA 1
ATOM 1011 C C . ARG A 1 138 ? 0.219 8.041 14.219 1.00 98.31 138 ARG A C 1
ATOM 1013 O O . ARG A 1 138 ? -0.898 8.313 14.661 1.00 98.31 138 ARG A O 1
ATOM 1020 N N . ASP A 1 139 ? 1.151 8.952 13.965 1.00 98.25 139 ASP A N 1
ATOM 1021 C CA . ASP A 1 139 ? 0.948 10.386 14.170 1.00 98.25 139 ASP A CA 1
ATOM 1022 C C . ASP A 1 139 ? -0.168 10.914 13.264 1.00 98.25 139 ASP A C 1
ATOM 1024 O O . ASP A 1 139 ? -1.128 11.539 13.728 1.00 98.25 139 ASP A O 1
ATOM 1028 N N . ALA A 1 140 ? -0.109 10.581 11.974 1.00 97.69 140 ALA A N 1
ATOM 1029 C CA . ALA A 1 140 ? -1.122 10.976 11.010 1.00 97.69 140 ALA A CA 1
ATOM 1030 C C . ALA A 1 140 ? -2.477 10.320 11.275 1.00 97.69 140 ALA A C 1
ATOM 1032 O O . ALA A 1 140 ? -3.480 10.890 10.876 1.00 97.69 140 ALA A O 1
ATOM 1033 N N . ALA A 1 141 ? -2.559 9.165 11.935 1.00 97.00 141 ALA A N 1
ATOM 1034 C CA . ALA A 1 141 ? -3.807 8.505 12.320 1.00 97.00 141 ALA A CA 1
ATOM 1035 C C . ALA A 1 141 ? -4.305 8.935 13.711 1.00 97.00 141 ALA A C 1
ATOM 1037 O O . ALA A 1 141 ? -5.303 8.399 14.196 1.00 97.00 141 ALA A O 1
ATOM 1038 N N . SER A 1 142 ? -3.661 9.913 14.356 1.00 95.50 142 SER A N 1
ATOM 1039 C CA . SER A 1 142 ? -4.088 10.403 15.666 1.00 95.50 142 SER A CA 1
ATOM 1040 C C . SER A 1 142 ? -5.566 10.826 15.651 1.00 95.50 142 SER A C 1
ATOM 1042 O O . SER A 1 142 ? -6.050 11.501 14.729 1.00 95.50 142 SER A O 1
ATOM 1044 N N . GLY A 1 143 ? -6.305 10.349 16.656 1.00 94.44 143 GLY A N 1
ATOM 1045 C CA . GLY A 1 143 ? -7.754 10.515 16.791 1.00 94.44 143 GLY A CA 1
ATOM 1046 C C . GLY A 1 143 ? -8.617 9.529 15.990 1.00 94.44 143 GLY A C 1
ATOM 1047 O O . GLY A 1 143 ? -9.837 9.549 16.149 1.00 94.44 143 GLY A O 1
ATOM 1048 N N . TRP A 1 144 ? -8.037 8.664 15.152 1.00 96.50 144 TRP A N 1
ATOM 1049 C CA . TRP A 1 144 ? -8.769 7.593 14.467 1.00 96.50 144 TRP A CA 1
ATOM 1050 C C . TRP A 1 144 ? -8.726 6.300 15.282 1.00 96.50 144 TRP A C 1
ATOM 1052 O O . TRP A 1 144 ? -7.704 5.945 15.864 1.00 96.50 144 TRP A O 1
ATOM 1062 N N . LEU A 1 145 ? -9.848 5.580 15.314 1.00 94.38 145 LEU A N 1
ATOM 1063 C CA . LEU A 1 145 ? -9.947 4.278 15.973 1.00 94.38 145 LEU A CA 1
ATOM 1064 C C . LEU A 1 145 ? -9.876 3.168 14.926 1.00 94.38 145 LEU A C 1
ATOM 1066 O O . LEU A 1 145 ? -10.668 3.167 13.984 1.00 94.38 145 LEU A O 1
ATOM 1070 N N . TYR A 1 146 ? -8.987 2.203 15.130 1.00 95.50 146 TYR A N 1
ATOM 1071 C CA . TYR A 1 146 ? -8.857 1.012 14.297 1.00 95.50 146 TYR A CA 1
ATOM 1072 C C . TYR A 1 146 ? -8.446 -0.192 15.149 1.00 95.50 146 TYR A C 1
ATOM 1074 O O . TYR A 1 146 ? -7.723 -0.049 16.131 1.00 95.50 146 TYR A O 1
ATOM 1082 N N . ASP A 1 147 ? -8.924 -1.374 14.769 1.00 95.31 147 ASP A N 1
ATOM 1083 C CA . ASP A 1 147 ? -8.645 -2.642 15.452 1.00 95.31 147 ASP A CA 1
ATOM 1084 C C . ASP A 1 147 ? -7.501 -3.419 14.774 1.00 95.31 147 ASP A C 1
ATOM 1086 O O . ASP A 1 147 ? -6.955 -4.361 15.346 1.00 95.31 147 ASP A O 1
ATOM 1090 N N . ARG A 1 148 ? -7.175 -3.060 13.525 1.00 95.81 148 ARG A N 1
ATOM 1091 C CA . ARG A 1 148 ? -6.159 -3.702 12.679 1.00 95.81 148 ARG A CA 1
ATOM 1092 C C . ARG A 1 148 ? -5.707 -2.785 11.541 1.00 95.81 148 ARG A C 1
ATOM 1094 O O . ARG A 1 148 ? -6.414 -1.831 11.198 1.00 95.81 148 ARG A O 1
ATOM 1101 N N . VAL A 1 149 ? -4.599 -3.144 10.896 1.00 96.50 149 VAL A N 1
ATOM 1102 C CA . VAL A 1 149 ? -4.034 -2.419 9.746 1.00 96.50 149 VAL A CA 1
ATOM 1103 C C . VAL A 1 149 ? -3.969 -3.309 8.499 1.00 96.50 149 VAL A C 1
ATOM 1105 O O . VAL A 1 149 ? -3.679 -4.505 8.570 1.00 96.50 149 VAL A O 1
ATOM 1108 N N . SER A 1 150 ? -4.243 -2.715 7.342 1.00 95.69 150 SER A N 1
ATOM 1109 C CA . SER A 1 150 ? -4.038 -3.305 6.019 1.00 95.69 150 SER A CA 1
ATOM 1110 C C . SER A 1 150 ? -3.045 -2.446 5.244 1.00 95.69 150 SER A C 1
ATOM 1112 O O . SER A 1 150 ? -3.307 -1.263 5.061 1.00 95.69 150 SER A O 1
ATOM 1114 N N . ILE A 1 151 ? -1.933 -3.022 4.791 1.00 96.38 151 ILE A N 1
ATOM 1115 C CA . ILE A 1 151 ? -0.853 -2.306 4.102 1.00 96.38 151 ILE A CA 1
ATOM 1116 C C . ILE A 1 151 ? -0.790 -2.744 2.636 1.00 96.38 151 ILE A C 1
ATOM 1118 O O . ILE A 1 151 ? -0.617 -3.934 2.355 1.00 96.38 151 ILE A O 1
ATOM 1122 N N . GLY A 1 152 ? -0.937 -1.786 1.722 1.00 95.00 152 GLY A N 1
ATOM 1123 C CA . GLY A 1 152 ? -0.548 -1.898 0.320 1.00 95.00 152 GLY A CA 1
ATOM 1124 C C . GLY A 1 152 ? 0.942 -1.603 0.213 1.00 95.00 152 GLY A C 1
ATOM 1125 O O . GLY A 1 152 ? 1.381 -0.515 0.575 1.00 95.00 152 GLY A O 1
ATOM 1126 N N . TYR A 1 153 ? 1.719 -2.604 -0.185 1.00 95.62 153 TYR A N 1
ATOM 1127 C CA . TYR A 1 153 ? 3.175 -2.547 -0.244 1.00 95.62 153 TYR A CA 1
ATOM 1128 C C . TYR A 1 153 ? 3.654 -2.445 -1.701 1.00 95.62 153 TYR A C 1
ATOM 1130 O O . TYR A 1 153 ? 3.213 -3.266 -2.513 1.00 95.62 153 TYR A O 1
ATOM 1138 N N . PRO A 1 154 ? 4.566 -1.508 -2.034 1.00 91.88 154 PRO A N 1
ATOM 1139 C CA . PRO A 1 154 ? 5.015 -1.261 -3.402 1.00 91.88 154 PRO A CA 1
ATOM 1140 C C . PRO A 1 154 ? 6.133 -2.238 -3.778 1.00 91.88 154 PRO A C 1
ATOM 1142 O O . PRO A 1 154 ? 7.298 -1.865 -3.933 1.00 91.88 154 PRO A O 1
ATOM 1145 N N . GLY A 1 155 ? 5.778 -3.518 -3.853 1.00 90.44 155 GLY A N 1
ATOM 1146 C CA . GLY A 1 155 ? 6.702 -4.592 -4.183 1.00 90.44 155 GLY A CA 1
ATOM 1147 C C . GLY A 1 155 ? 6.132 -5.991 -3.939 1.00 90.44 155 GLY A C 1
ATOM 1148 O O . GLY A 1 155 ? 4.935 -6.152 -3.652 1.00 90.44 155 GLY A O 1
ATOM 1149 N N . PRO A 1 156 ? 6.991 -7.020 -4.021 1.00 90.56 156 PRO A N 1
ATOM 1150 C CA . PRO A 1 156 ? 6.566 -8.407 -3.936 1.00 90.56 156 PRO A CA 1
ATOM 1151 C C . PRO A 1 156 ? 6.192 -8.805 -2.501 1.00 90.56 156 PRO A C 1
ATOM 1153 O O . PRO A 1 156 ? 6.954 -8.621 -1.546 1.00 90.56 156 PRO A O 1
ATOM 1156 N N . VAL A 1 157 ? 5.011 -9.416 -2.360 1.00 91.38 157 VAL A N 1
ATOM 1157 C CA . VAL A 1 157 ? 4.460 -9.910 -1.087 1.00 91.38 157 VAL A CA 1
ATOM 1158 C C . VAL A 1 157 ? 3.987 -11.351 -1.247 1.00 91.38 157 VAL A C 1
ATOM 1160 O O . VAL A 1 157 ? 3.231 -11.665 -2.166 1.00 91.38 157 VAL A O 1
ATOM 1163 N N . ALA A 1 158 ? 4.354 -12.215 -0.302 1.00 87.69 158 ALA A N 1
ATOM 1164 C CA . ALA A 1 158 ? 3.845 -13.581 -0.209 1.00 87.69 158 ALA A CA 1
ATOM 1165 C C . ALA A 1 158 ? 3.414 -13.899 1.218 1.00 87.69 158 ALA A C 1
ATOM 1167 O O . ALA A 1 158 ? 4.113 -13.572 2.173 1.00 87.69 158 ALA A O 1
ATOM 1168 N N . GLU A 1 159 ? 2.255 -14.542 1.375 1.00 86.75 159 GLU A N 1
ATOM 1169 C CA . GLU A 1 159 ? 1.734 -14.943 2.692 1.00 86.75 159 GLU A CA 1
ATOM 1170 C C . GLU A 1 159 ? 1.717 -13.791 3.719 1.00 86.75 159 GLU A C 1
ATOM 1172 O O . GLU A 1 159 ? 2.038 -13.980 4.890 1.00 86.75 159 GLU A O 1
ATOM 1177 N N . HIS A 1 160 ? 1.357 -12.583 3.270 1.00 87.56 160 HIS A N 1
ATOM 1178 C CA . HIS A 1 160 ? 1.357 -11.351 4.072 1.00 87.56 160 HIS A CA 1
ATOM 1179 C C . HIS A 1 160 ? 2.737 -10.879 4.562 1.00 87.56 160 HIS A C 1
ATOM 1181 O O . HIS A 1 160 ? 2.805 -10.052 5.469 1.00 87.56 160 HIS A O 1
ATOM 1187 N N . ARG A 1 161 ? 3.825 -11.357 3.947 1.00 89.81 161 ARG A N 1
ATOM 1188 C CA . ARG A 1 161 ? 5.208 -10.963 4.239 1.00 89.81 161 ARG A CA 1
ATOM 1189 C C . ARG A 1 161 ? 5.863 -10.311 3.027 1.00 89.81 161 ARG A C 1
ATOM 1191 O O . ARG A 1 161 ? 5.715 -10.789 1.903 1.00 89.81 161 ARG A O 1
ATOM 1198 N N . VAL A 1 162 ? 6.596 -9.232 3.285 1.00 94.06 162 VAL A N 1
ATOM 1199 C CA . VAL A 1 162 ? 7.466 -8.570 2.306 1.00 94.06 162 VAL A CA 1
ATOM 1200 C C . VAL A 1 162 ? 8.580 -9.532 1.897 1.00 94.06 162 VAL A C 1
ATOM 1202 O O . VAL A 1 162 ? 9.178 -10.170 2.765 1.00 94.06 162 VAL A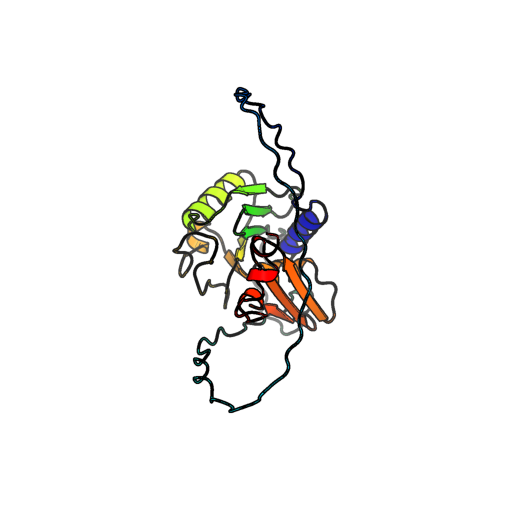 O 1
ATOM 1205 N N . LEU A 1 163 ? 8.838 -9.642 0.593 1.00 92.50 163 LEU A N 1
ATOM 1206 C CA . LEU A 1 163 ? 9.893 -10.507 0.058 1.00 92.50 163 LEU A CA 1
ATOM 1207 C C . LEU A 1 163 ? 11.182 -9.760 -0.285 1.00 92.50 163 LEU A C 1
ATOM 1209 O O . LEU A 1 163 ? 12.260 -10.338 -0.182 1.00 92.50 163 LEU A O 1
ATOM 1213 N N . GLU A 1 164 ? 11.076 -8.492 -0.670 1.00 92.81 164 GLU A N 1
ATOM 1214 C CA . GLU A 1 164 ? 12.200 -7.647 -1.080 1.00 92.81 164 GLU A CA 1
ATOM 1215 C C . GLU A 1 164 ? 11.929 -6.208 -0.666 1.00 92.81 164 GLU A C 1
ATOM 1217 O O . GLU A 1 164 ? 10.766 -5.808 -0.620 1.00 92.81 164 GLU A O 1
ATOM 1222 N N . ASP A 1 165 ? 12.986 -5.442 -0.386 1.00 93.31 165 ASP A N 1
ATOM 1223 C CA . ASP A 1 165 ? 12.877 -4.001 -0.152 1.00 93.31 165 ASP A CA 1
ATOM 1224 C C . ASP A 1 165 ? 12.350 -3.286 -1.414 1.00 93.31 165 ASP A C 1
ATOM 1226 O O . ASP A 1 165 ? 12.639 -3.709 -2.537 1.00 93.31 165 ASP A O 1
ATOM 1230 N N . PRO A 1 166 ? 11.569 -2.207 -1.259 1.00 90.62 166 PRO A N 1
ATOM 1231 C CA . PRO A 1 166 ? 10.905 -1.555 -2.377 1.00 90.62 166 PRO A CA 1
ATOM 1232 C C . 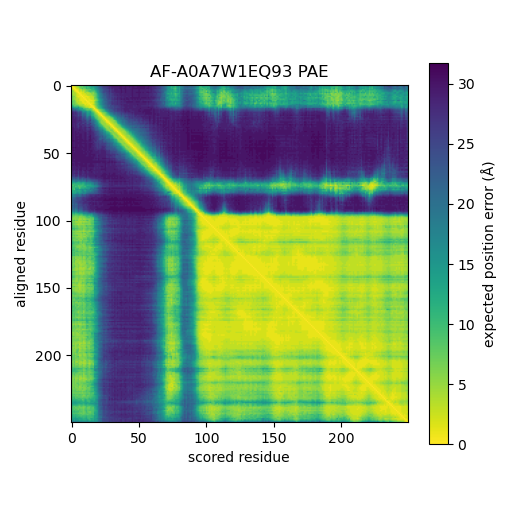PRO A 1 166 ? 11.890 -0.646 -3.125 1.00 90.62 166 PRO A C 1
ATOM 1234 O O . PRO A 1 166 ? 12.674 0.081 -2.517 1.00 90.62 166 PRO A O 1
ATOM 1237 N N . VAL A 1 167 ? 11.813 -0.628 -4.458 1.00 86.62 167 VAL A N 1
ATOM 1238 C CA . VAL A 1 167 ? 12.781 0.077 -5.329 1.00 86.62 167 VAL A CA 1
ATOM 1239 C C . VAL A 1 167 ? 12.848 1.587 -5.058 1.00 86.62 167 VAL A C 1
ATOM 1241 O O . VAL A 1 167 ? 13.898 2.205 -5.215 1.00 86.62 167 VAL A O 1
ATOM 1244 N N . HIS A 1 168 ? 11.726 2.182 -4.645 1.00 86.94 168 HIS A N 1
ATOM 1245 C CA . HIS A 1 168 ? 11.563 3.634 -4.521 1.00 86.94 168 HIS A CA 1
ATOM 1246 C C . HIS A 1 168 ? 11.527 4.142 -3.067 1.00 86.94 168 HIS A C 1
ATOM 1248 O O . HIS A 1 168 ? 11.198 5.311 -2.860 1.00 86.94 168 HIS A O 1
ATOM 1254 N N . LEU A 1 169 ? 11.835 3.304 -2.062 1.00 92.94 169 LEU A N 1
ATOM 1255 C CA . LEU A 1 169 ? 11.918 3.713 -0.645 1.00 92.94 169 LEU A CA 1
ATOM 1256 C C . LEU A 1 169 ? 13.248 3.282 -0.005 1.00 92.94 169 LEU A C 1
ATOM 1258 O O . LEU A 1 169 ? 14.125 2.742 -0.675 1.00 92.94 169 LEU A O 1
ATOM 1262 N N . GLY A 1 170 ? 13.410 3.560 1.293 1.00 94.62 170 GLY A N 1
ATOM 1263 C CA . GLY A 1 170 ? 14.571 3.115 2.063 1.00 94.62 170 GLY A CA 1
ATOM 1264 C C . GLY A 1 170 ? 14.588 1.597 2.269 1.00 94.62 170 GLY A C 1
ATOM 1265 O O . GLY A 1 170 ? 13.636 0.898 1.931 1.00 94.62 170 GLY A O 1
ATOM 1266 N N . SER A 1 171 ? 15.665 1.080 2.856 1.00 96.38 171 SER A N 1
ATOM 1267 C CA . SER A 1 171 ? 15.832 -0.351 3.131 1.00 96.38 171 SER A CA 1
ATOM 1268 C C . SER A 1 171 ? 15.258 -0.784 4.486 1.00 96.38 171 SER A C 1
ATOM 1270 O O . SER A 1 171 ? 14.888 0.038 5.330 1.00 96.38 171 SER A O 1
ATOM 1272 N N . GLY A 1 172 ? 15.219 -2.101 4.709 1.00 96.62 172 GLY A N 1
ATOM 1273 C CA . GLY A 1 172 ? 14.876 -2.706 6.000 1.00 96.62 172 GLY A CA 1
ATOM 1274 C C . GLY A 1 172 ? 13.419 -3.142 6.140 1.00 96.62 172 GLY A C 1
ATOM 1275 O O . GLY A 1 172 ? 12.990 -3.438 7.253 1.00 96.62 172 GLY A O 1
ATOM 1276 N N . TRP A 1 173 ? 12.667 -3.192 5.039 1.00 97.44 173 TRP A N 1
ATOM 1277 C CA . TRP A 1 173 ? 11.284 -3.672 4.979 1.00 97.44 173 TRP A CA 1
ATOM 1278 C C . TRP A 1 173 ? 11.215 -5.196 5.059 1.00 97.44 173 TRP A C 1
ATOM 1280 O O . TRP A 1 173 ? 10.300 -5.746 5.679 1.00 97.44 173 TRP A O 1
ATOM 1290 N N . LEU A 1 174 ? 12.195 -5.887 4.470 1.00 95.00 174 LEU A N 1
ATOM 1291 C CA . LEU A 1 174 ? 12.308 -7.338 4.573 1.00 95.00 174 LEU A CA 1
ATOM 1292 C C . LEU A 1 174 ? 12.498 -7.773 6.035 1.00 95.00 174 LEU A C 1
ATOM 1294 O O . LEU A 1 174 ? 13.484 -7.438 6.687 1.00 95.00 174 LEU A O 1
ATOM 1298 N N . GLY A 1 175 ? 11.555 -8.570 6.541 1.00 92.88 175 GLY A N 1
ATOM 1299 C CA . GLY A 1 175 ? 11.591 -9.092 7.910 1.00 92.88 175 GLY A CA 1
ATOM 1300 C C . GLY A 1 175 ? 11.165 -8.096 8.994 1.00 92.88 175 GLY A C 1
ATOM 1301 O O . GLY A 1 175 ? 11.248 -8.433 10.175 1.00 92.88 175 GLY A O 1
ATOM 1302 N N . PHE A 1 176 ? 10.687 -6.902 8.627 1.00 97.38 176 PHE A N 1
ATOM 1303 C CA . PHE A 1 176 ? 10.161 -5.939 9.591 1.00 97.38 176 PHE A CA 1
ATOM 1304 C C . PHE A 1 176 ? 8.844 -6.428 10.217 1.00 97.38 176 PHE A C 1
ATOM 1306 O O . PHE A 1 176 ? 7.920 -6.857 9.522 1.00 97.38 176 PHE A O 1
ATOM 1313 N N . ASP A 1 177 ? 8.744 -6.347 11.546 1.00 97.25 177 ASP A N 1
ATOM 1314 C CA . ASP A 1 177 ? 7.572 -6.792 12.305 1.00 97.25 177 ASP A CA 1
ATOM 1315 C C . ASP A 1 177 ? 6.551 -5.653 12.460 1.00 97.25 177 ASP A C 1
ATOM 1317 O O . ASP A 1 177 ? 6.540 -4.909 13.447 1.00 97.25 177 ASP A O 1
ATOM 1321 N N . PHE A 1 178 ? 5.684 -5.516 11.455 1.00 97.56 178 PHE A N 1
ATOM 1322 C CA . PHE A 1 178 ? 4.629 -4.503 11.452 1.00 97.56 178 PHE A CA 1
ATOM 1323 C C . PHE A 1 178 ? 3.577 -4.728 12.543 1.00 97.56 178 PHE A C 1
ATOM 1325 O O . PHE A 1 178 ? 3.056 -3.748 13.073 1.00 97.56 178 PHE A O 1
ATOM 1332 N N . GLU A 1 179 ? 3.265 -5.977 12.907 1.00 97.00 179 GLU A N 1
ATOM 1333 C CA . GLU A 1 179 ? 2.283 -6.258 13.965 1.00 97.00 179 GLU A CA 1
ATOM 1334 C C . GLU A 1 179 ? 2.770 -5.732 15.310 1.00 97.00 179 GLU A C 1
ATOM 1336 O O . GLU A 1 179 ? 2.030 -5.052 16.026 1.00 97.00 179 GLU A O 1
ATOM 1341 N N . ARG A 1 180 ? 4.047 -5.965 15.623 1.00 97.69 180 ARG A N 1
ATOM 1342 C CA . ARG A 1 180 ? 4.676 -5.408 16.818 1.00 97.69 180 ARG A CA 1
ATOM 1343 C C . ARG A 1 180 ? 4.776 -3.887 16.762 1.00 97.69 180 ARG A C 1
ATOM 1345 O O . ARG A 1 180 ? 4.533 -3.243 17.780 1.00 97.69 180 ARG A O 1
ATOM 1352 N N . ALA A 1 181 ? 5.125 -3.317 15.610 1.00 97.94 181 ALA A N 1
ATOM 1353 C CA . ALA A 1 181 ? 5.301 -1.873 15.461 1.00 97.94 181 ALA A CA 1
ATOM 1354 C C . ALA A 1 181 ? 3.973 -1.095 15.583 1.00 97.94 181 ALA A C 1
ATOM 1356 O O . ALA A 1 181 ? 3.924 -0.055 16.240 1.00 97.94 181 ALA A O 1
ATOM 1357 N N . PHE A 1 182 ? 2.878 -1.617 15.015 1.00 97.62 182 PHE A N 1
ATOM 1358 C CA . PHE A 1 182 ? 1.540 -1.025 15.148 1.00 97.62 182 PHE A CA 1
ATOM 1359 C C . PHE A 1 182 ? 0.816 -1.423 16.442 1.00 97.62 182 PHE A C 1
ATOM 1361 O O . PHE A 1 182 ? -0.106 -0.724 16.862 1.00 97.62 182 PHE A O 1
ATOM 1368 N N . GLY A 1 183 ? 1.203 -2.531 17.080 1.00 97.31 183 GLY A N 1
ATOM 1369 C CA . GLY A 1 183 ? 0.562 -3.043 18.295 1.00 97.31 183 GLY A CA 1
ATOM 1370 C C . GLY A 1 183 ? -0.815 -3.675 18.061 1.00 97.31 183 GLY A C 1
ATOM 1371 O O . GLY A 1 183 ? -1.593 -3.823 19.003 1.00 97.31 183 GLY A O 1
ATOM 1372 N N . CYS A 1 184 ? -1.140 -4.031 16.819 1.00 96.56 184 CYS A N 1
ATOM 1373 C CA . CYS A 1 184 ? -2.387 -4.691 16.433 1.00 96.56 184 CYS A CA 1
ATOM 1374 C C . CYS A 1 184 ? -2.152 -5.597 15.210 1.00 96.56 184 CYS A C 1
ATOM 1376 O O . CYS A 1 184 ? -1.087 -5.514 14.598 1.00 96.56 184 CYS A O 1
ATOM 1378 N N . PRO A 1 185 ? -3.107 -6.470 14.838 1.00 97.00 185 PRO A N 1
ATOM 1379 C CA . PRO A 1 185 ? -2.948 -7.337 13.675 1.00 97.00 185 PRO A CA 1
ATOM 1380 C C . PRO A 1 185 ? -2.726 -6.545 12.382 1.00 97.00 185 PRO A C 1
ATOM 1382 O O . PRO A 1 185 ? -3.439 -5.572 12.111 1.00 97.00 185 PRO A O 1
ATOM 1385 N N . VAL A 1 186 ? -1.791 -7.006 11.551 1.00 96.31 186 VAL A N 1
ATOM 1386 C CA . VAL A 1 186 ? -1.433 -6.363 10.278 1.00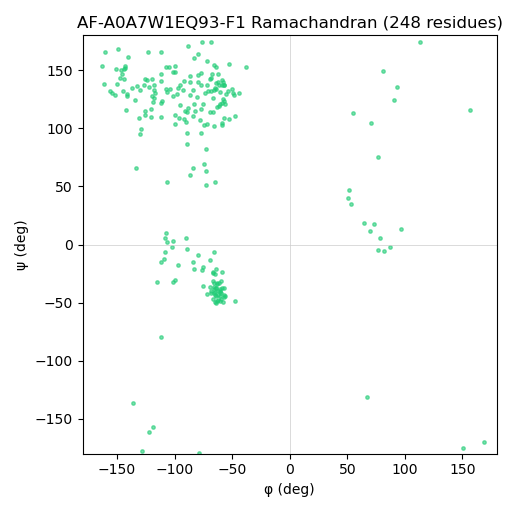 96.31 186 VAL A CA 1
ATOM 1387 C C . VAL A 1 186 ? -1.517 -7.374 9.149 1.00 96.31 186 VAL A C 1
ATOM 1389 O O . VAL A 1 186 ? -1.076 -8.515 9.264 1.00 96.31 186 VAL A O 1
ATOM 1392 N N . ARG A 1 187 ? -2.078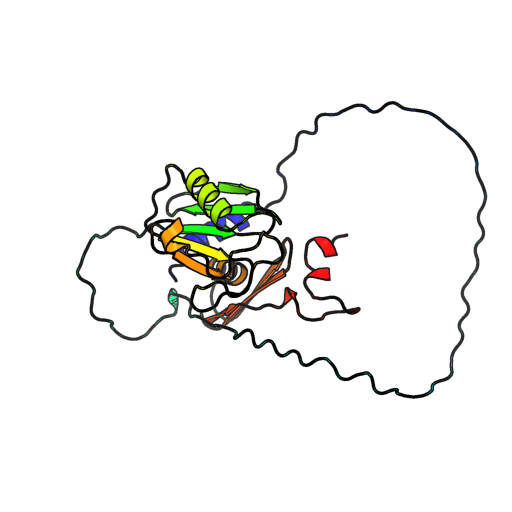 -6.956 8.014 1.00 94.81 187 ARG A N 1
ATOM 1393 C CA . ARG A 1 187 ? -1.978 -7.717 6.766 1.00 94.81 187 ARG A CA 1
ATOM 1394 C C . ARG A 1 187 ? -1.350 -6.875 5.686 1.00 94.81 187 ARG A C 1
ATOM 1396 O O . ARG A 1 187 ? -1.761 -5.742 5.476 1.00 94.81 187 ARG A O 1
ATOM 1403 N N . ILE A 1 188 ? -0.426 -7.486 4.964 1.00 94.50 188 ILE A N 1
ATOM 1404 C CA . ILE A 1 188 ? 0.264 -6.863 3.844 1.00 94.50 188 ILE A CA 1
ATOM 1405 C C . ILE A 1 188 ? -0.188 -7.556 2.559 1.00 94.50 188 ILE A C 1
ATOM 1407 O O . ILE A 1 188 ? -0.396 -8.778 2.534 1.00 94.50 188 ILE A O 1
ATOM 1411 N N . ALA A 1 189 ? -0.373 -6.770 1.509 1.00 92.50 189 ALA A N 1
ATOM 1412 C CA . ALA A 1 189 ? -0.557 -7.225 0.141 1.00 92.50 189 ALA A CA 1
ATOM 1413 C C . ALA A 1 189 ? 0.198 -6.284 -0.801 1.00 92.50 189 ALA A C 1
ATOM 1415 O O . ALA A 1 189 ? 0.520 -5.161 -0.424 1.00 92.50 189 ALA A O 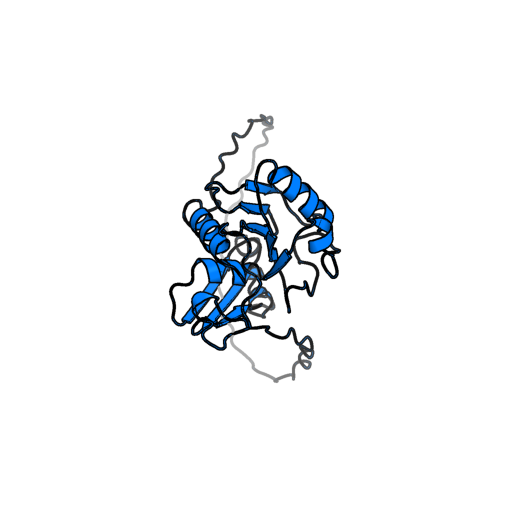1
ATOM 1416 N N . ASN A 1 190 ? 0.463 -6.746 -2.019 1.00 93.12 190 ASN A N 1
ATOM 1417 C CA . ASN A 1 190 ? 0.930 -5.872 -3.088 1.00 93.12 190 ASN A CA 1
ATOM 1418 C C . ASN A 1 190 ? -0.081 -4.723 -3.307 1.00 93.12 190 ASN A C 1
ATOM 1420 O O . ASN A 1 190 ? -1.295 -4.952 -3.273 1.00 93.12 190 ASN A O 1
ATOM 1424 N N . ASP A 1 191 ? 0.424 -3.508 -3.493 1.00 92.38 191 ASP A N 1
ATOM 1425 C CA . ASP A 1 191 ? -0.350 -2.276 -3.683 1.00 92.38 191 ASP A CA 1
ATOM 1426 C C . ASP A 1 191 ? -1.301 -2.356 -4.887 1.00 92.38 191 ASP A C 1
ATOM 1428 O O . ASP A 1 191 ? -2.504 -2.150 -4.737 1.00 92.38 191 ASP A O 1
ATOM 1432 N N . ALA A 1 192 ? -0.817 -2.777 -6.055 1.00 92.31 192 ALA A N 1
ATOM 1433 C CA . ALA A 1 192 ? -1.635 -2.922 -7.256 1.00 92.31 192 ALA A CA 1
ATOM 1434 C C . ALA A 1 192 ? -2.724 -3.989 -7.084 1.00 92.31 192 ALA A C 1
ATOM 1436 O O . ALA A 1 192 ? -3.850 -3.818 -7.546 1.00 92.31 192 ALA A O 1
ATOM 1437 N N . ALA A 1 193 ? -2.425 -5.084 -6.381 1.00 92.25 193 ALA A N 1
ATOM 1438 C CA . ALA A 1 193 ? -3.424 -6.089 -6.032 1.00 92.25 193 ALA A CA 1
ATOM 1439 C C . ALA A 1 193 ? -4.485 -5.539 -5.064 1.00 92.25 193 ALA A C 1
ATOM 1441 O O . ALA A 1 193 ? -5.661 -5.887 -5.180 1.00 92.25 193 ALA A O 1
ATOM 1442 N N . MET A 1 194 ? -4.086 -4.680 -4.123 1.00 90.38 194 MET A N 1
ATOM 1443 C CA . MET A 1 194 ? -5.000 -3.990 -3.217 1.00 90.38 194 MET A CA 1
ATOM 1444 C C . MET A 1 194 ? -5.915 -3.025 -3.981 1.00 90.38 194 MET A C 1
ATOM 1446 O O . MET A 1 194 ? -7.130 -3.111 -3.838 1.00 90.38 194 MET A O 1
ATOM 1450 N N . GLN A 1 195 ? -5.364 -2.178 -4.845 1.00 89.31 195 GLN A N 1
ATOM 1451 C CA . GLN A 1 195 ? -6.145 -1.258 -5.679 1.00 89.31 195 GLN A CA 1
ATOM 1452 C C . GLN A 1 195 ? -7.100 -2.020 -6.611 1.00 89.31 195 GLN A C 1
ATOM 1454 O O . GLN A 1 195 ? -8.295 -1.729 -6.660 1.00 89.31 195 GLN A O 1
ATOM 1459 N N . ALA A 1 196 ? -6.622 -3.095 -7.251 1.00 91.62 196 ALA A N 1
ATOM 1460 C CA . ALA A 1 196 ? -7.450 -3.958 -8.089 1.00 91.62 196 ALA A CA 1
ATOM 1461 C C . ALA A 1 196 ? -8.649 -4.543 -7.325 1.00 91.62 196 ALA A C 1
ATOM 1463 O O . ALA A 1 196 ? -9.759 -4.553 -7.845 1.00 91.62 196 ALA A O 1
ATOM 1464 N N . LEU A 1 197 ? -8.461 -5.008 -6.084 1.00 88.50 197 LEU A N 1
ATOM 1465 C CA . LEU A 1 197 ? -9.572 -5.471 -5.241 1.00 88.50 197 LEU A CA 1
ATOM 1466 C C . LEU A 1 197 ? -10.614 -4.373 -4.997 1.00 88.50 197 LEU A C 1
ATOM 1468 O O . LEU A 1 197 ? -11.802 -4.678 -4.936 1.00 88.50 197 LEU A O 1
ATOM 1472 N N . GLY A 1 198 ? -10.176 -3.122 -4.836 1.00 85.75 198 GLY A N 1
ATOM 1473 C CA . GLY A 1 198 ? -11.054 -1.977 -4.588 1.00 85.75 198 GLY A CA 1
ATOM 1474 C C . GLY A 1 198 ? -11.965 -1.632 -5.767 1.00 85.75 198 GLY A C 1
ATOM 1475 O O . GLY A 1 198 ? -13.097 -1.203 -5.545 1.00 85.75 198 GLY A O 1
ATOM 1476 N N . SER A 1 199 ? -11.502 -1.873 -6.996 1.00 86.75 199 SER A N 1
ATOM 1477 C CA . SER A 1 199 ? -12.228 -1.569 -8.240 1.00 86.75 199 SER A CA 1
ATOM 1478 C C . SER A 1 199 ? -12.900 -2.786 -8.895 1.00 86.75 199 SER A C 1
ATOM 1480 O O . SER A 1 199 ? -13.439 -2.668 -9.993 1.00 86.75 199 SER A O 1
ATOM 1482 N N . TYR A 1 200 ? -12.839 -3.977 -8.290 1.00 90.50 200 TYR A N 1
ATOM 1483 C CA . TYR A 1 200 ? -13.311 -5.206 -8.933 1.00 90.50 200 TYR A CA 1
ATOM 1484 C C . TYR A 1 200 ? -14.842 -5.323 -8.955 1.00 90.50 200 TYR A C 1
ATOM 1486 O O . TYR A 1 200 ? -15.485 -5.409 -7.911 1.00 90.50 200 TYR A O 1
ATOM 1494 N N . GLU A 1 201 ? -15.420 -5.435 -10.153 1.00 88.12 201 GLU A N 1
ATOM 1495 C CA . GLU A 1 201 ? -16.872 -5.587 -10.365 1.00 88.12 201 GLU A CA 1
ATOM 1496 C C . GLU A 1 201 ? -17.290 -6.996 -10.840 1.00 88.12 201 GLU A C 1
ATOM 1498 O O . GLU A 1 201 ? -18.461 -7.240 -11.135 1.00 88.12 201 GLU A O 1
ATOM 1503 N N . GLY A 1 202 ? -16.354 -7.950 -10.900 1.00 89.88 202 GLY A N 1
ATOM 1504 C CA . GLY A 1 202 ? -16.605 -9.332 -11.328 1.00 89.88 202 GLY A CA 1
ATOM 1505 C C . GLY A 1 202 ? -15.921 -9.726 -12.644 1.00 89.88 202 GLY A C 1
ATOM 1506 O O . GLY A 1 202 ? -15.288 -8.923 -13.327 1.00 89.88 202 GLY A O 1
ATOM 1507 N N . GLY A 1 203 ? -16.021 -11.010 -13.004 1.00 92.06 203 GLY A N 1
ATOM 1508 C CA . GLY A 1 203 ? -15.441 -11.559 -14.234 1.00 92.06 203 GLY A CA 1
ATOM 1509 C C . GLY A 1 203 ? -13.909 -11.565 -14.235 1.00 92.06 203 GLY A C 1
ATOM 1510 O O . GLY A 1 203 ? -13.275 -12.028 -13.283 1.00 92.06 203 GLY A O 1
ATOM 1511 N N . ARG A 1 204 ? -13.303 -11.074 -15.322 1.00 94.81 204 ARG A N 1
ATOM 1512 C CA . ARG A 1 204 ? -11.845 -11.008 -15.499 1.00 94.81 204 ARG A CA 1
ATOM 1513 C C . ARG A 1 204 ? -11.401 -9.560 -15.640 1.00 94.81 204 ARG A C 1
ATOM 1515 O O . ARG A 1 204 ? -11.882 -8.874 -16.536 1.00 94.81 204 ARG A O 1
ATOM 1522 N N . MET A 1 205 ? -10.455 -9.130 -14.816 1.00 95.94 205 MET A N 1
ATOM 1523 C CA . MET A 1 205 ? -9.961 -7.756 -14.795 1.00 95.94 205 MET A CA 1
ATOM 1524 C C . MET A 1 205 ? -8.437 -7.730 -14.736 1.00 95.94 205 MET A C 1
ATOM 1526 O O . MET A 1 205 ? -7.847 -8.292 -13.819 1.00 95.94 205 MET A O 1
ATOM 1530 N N . LEU A 1 206 ? -7.809 -7.053 -15.697 1.00 95.12 206 LEU A N 1
ATOM 1531 C CA . LEU A 1 206 ? -6.409 -6.646 -15.607 1.00 95.12 206 LEU A CA 1
ATOM 1532 C C . LEU A 1 206 ? -6.365 -5.213 -15.076 1.00 95.12 206 LEU A C 1
ATOM 1534 O O . LEU A 1 206 ? -6.908 -4.308 -15.704 1.00 95.12 206 LEU A O 1
ATOM 1538 N N . PHE A 1 207 ? -5.705 -5.029 -13.944 1.00 94.50 207 PHE A N 1
ATOM 1539 C CA . PHE A 1 207 ? -5.417 -3.733 -13.355 1.00 94.50 207 PHE A CA 1
ATOM 1540 C C . PHE A 1 207 ? -4.001 -3.291 -13.734 1.00 94.50 207 PHE A C 1
ATOM 1542 O O . PHE A 1 207 ? -3.061 -4.086 -13.632 1.00 94.50 207 PHE A O 1
ATOM 1549 N N . LEU A 1 208 ? -3.855 -2.029 -14.144 1.00 93.50 208 LEU A N 1
ATOM 1550 C CA . LEU A 1 208 ? -2.577 -1.371 -14.419 1.00 93.50 208 LEU A CA 1
ATOM 1551 C C . LEU A 1 208 ? -2.552 -0.022 -13.692 1.00 93.50 208 LEU A C 1
ATOM 1553 O O . LEU A 1 208 ? -3.256 0.906 -14.086 1.00 93.50 208 LEU A O 1
ATOM 1557 N N . GLY A 1 209 ? -1.741 0.080 -12.643 1.00 90.44 209 GLY A N 1
ATOM 1558 C CA . GLY A 1 209 ? -1.525 1.316 -11.896 1.00 90.44 209 GLY A CA 1
ATOM 1559 C C . GLY A 1 209 ? -0.351 2.092 -12.485 1.00 90.44 209 GLY A C 1
ATOM 1560 O O . GLY A 1 209 ? 0.782 1.616 -12.447 1.00 90.44 209 GLY A O 1
ATOM 1561 N N . LEU A 1 210 ? -0.611 3.279 -13.035 1.00 88.94 210 LEU A N 1
ATOM 1562 C CA . LEU A 1 210 ? 0.416 4.147 -13.623 1.00 88.94 210 LEU A CA 1
ATOM 1563 C C . LEU A 1 210 ? 0.799 5.243 -12.622 1.00 88.94 210 LEU A C 1
ATOM 1565 O O . LEU A 1 210 ? 0.046 6.194 -12.418 1.00 88.94 210 LEU A O 1
ATOM 1569 N N . GLY A 1 211 ? 1.958 5.102 -11.980 1.00 83.94 211 GLY A N 1
ATOM 1570 C CA . GLY A 1 211 ? 2.428 6.010 -10.934 1.00 83.94 211 GLY A CA 1
ATOM 1571 C C . GLY A 1 211 ? 3.905 6.358 -11.089 1.00 83.94 211 GLY A C 1
ATOM 1572 O O . GLY A 1 211 ? 4.382 6.656 -12.183 1.00 83.94 211 GLY A O 1
ATOM 1573 N N . THR A 1 212 ? 4.650 6.344 -9.977 1.00 82.69 212 THR A N 1
ATOM 1574 C CA . THR A 1 212 ? 6.120 6.438 -10.036 1.00 82.69 212 THR A CA 1
ATOM 1575 C C . THR A 1 212 ? 6.685 5.308 -10.899 1.00 82.69 212 THR A C 1
ATOM 1577 O O . THR A 1 212 ? 7.489 5.581 -11.787 1.00 82.69 212 THR A O 1
ATOM 1580 N N . GLY A 1 213 ? 6.181 4.086 -10.694 1.00 85.12 213 GLY A N 1
ATOM 1581 C CA . GLY A 1 213 ? 6.417 2.924 -11.548 1.00 85.12 213 GLY A CA 1
ATOM 1582 C C . GLY A 1 213 ? 5.125 2.372 -12.166 1.00 85.12 213 GLY A C 1
ATOM 1583 O O . GLY A 1 213 ? 4.125 3.087 -12.272 1.00 85.12 213 GLY A O 1
ATOM 1584 N N . LEU A 1 214 ? 5.149 1.092 -12.553 1.00 88.81 214 LEU A N 1
ATOM 1585 C CA . LEU A 1 214 ? 4.001 0.357 -13.093 1.00 88.81 214 LEU A CA 1
ATOM 1586 C C . LEU A 1 214 ? 3.551 -0.731 -12.109 1.00 88.81 214 LEU A C 1
ATOM 1588 O O . LEU A 1 214 ? 4.215 -1.751 -11.976 1.00 88.81 214 LEU A O 1
ATOM 1592 N N . GLY A 1 215 ? 2.395 -0.555 -11.478 1.00 91.06 215 GLY A N 1
ATOM 1593 C CA . GLY A 1 215 ? 1.740 -1.611 -10.707 1.00 91.06 215 GLY A CA 1
ATOM 1594 C C . GLY A 1 215 ? 0.857 -2.482 -11.601 1.00 91.06 215 GLY A C 1
ATOM 1595 O O . GLY A 1 215 ? 0.230 -1.977 -12.536 1.00 91.06 215 GLY A O 1
ATOM 1596 N N . SER A 1 216 ? 0.758 -3.784 -11.327 1.00 93.69 216 SER A N 1
ATOM 1597 C CA . SER A 1 216 ? -0.142 -4.659 -12.085 1.00 93.69 216 SER A CA 1
ATOM 1598 C C . SER A 1 216 ? -0.742 -5.794 -11.263 1.00 93.69 216 SER A C 1
ATOM 1600 O O . SER A 1 216 ? -0.084 -6.394 -10.420 1.00 93.69 216 SER A O 1
ATOM 1602 N N . ALA A 1 217 ? -1.997 -6.132 -11.545 1.00 95.56 217 ALA A N 1
ATOM 1603 C CA . ALA A 1 217 ? -2.660 -7.294 -10.963 1.00 95.56 217 ALA A CA 1
ATOM 1604 C C . ALA A 1 217 ? -3.720 -7.845 -11.917 1.00 95.56 217 ALA A C 1
ATOM 1606 O O . ALA A 1 217 ? -4.317 -7.111 -12.701 1.00 95.56 217 ALA A O 1
ATOM 1607 N N . LEU A 1 218 ? -3.975 -9.146 -11.847 1.00 95.19 218 LEU A N 1
ATOM 1608 C CA . LEU A 1 218 ? -5.009 -9.821 -12.619 1.00 95.19 218 LEU A CA 1
ATOM 1609 C C . LEU A 1 218 ? -6.003 -10.471 -11.664 1.00 95.19 218 LEU A C 1
ATOM 1611 O O . LEU A 1 218 ? -5.611 -11.232 -10.788 1.00 95.19 218 LEU A O 1
ATOM 1615 N N . ILE A 1 219 ? -7.290 -10.199 -11.844 1.00 93.88 219 ILE A N 1
ATOM 1616 C CA . ILE A 1 219 ? -8.366 -10.868 -11.116 1.00 93.88 219 ILE A CA 1
ATOM 1617 C C . ILE A 1 219 ? -9.140 -11.741 -12.100 1.00 93.88 219 ILE A C 1
ATOM 1619 O O . ILE A 1 219 ? -9.614 -11.243 -13.119 1.00 93.88 219 ILE A O 1
ATOM 1623 N N . ILE A 1 220 ? -9.259 -13.041 -11.823 1.00 92.69 220 ILE A N 1
ATOM 1624 C CA . ILE A 1 220 ? -10.046 -13.995 -12.621 1.00 92.69 220 ILE A CA 1
ATOM 1625 C C . ILE A 1 220 ? -11.025 -14.704 -11.698 1.00 92.69 220 ILE A C 1
ATOM 1627 O O . ILE A 1 220 ? -10.598 -15.457 -10.827 1.00 92.69 220 ILE A O 1
ATOM 1631 N N . ASP A 1 221 ? -12.323 -14.490 -11.906 1.00 89.69 221 ASP A N 1
ATOM 1632 C CA . ASP A 1 221 ? -13.394 -15.177 -11.171 1.00 89.69 221 ASP A CA 1
ATOM 1633 C C . ASP A 1 221 ? -13.188 -15.078 -9.643 1.00 89.69 221 ASP A C 1
ATOM 1635 O O . ASP A 1 221 ? -13.202 -16.065 -8.900 1.00 89.69 221 ASP A O 1
ATOM 1639 N N . GLY A 1 222 ? -12.891 -13.856 -9.193 1.00 87.56 222 GLY A N 1
ATOM 1640 C CA . GLY A 1 222 ? -12.572 -13.536 -7.807 1.00 87.56 222 GLY A CA 1
ATOM 1641 C C . GLY A 1 222 ? -11.162 -13.919 -7.361 1.00 87.56 222 GLY A C 1
ATOM 1642 O O . GLY A 1 222 ? -10.787 -13.608 -6.243 1.00 87.56 222 GLY A O 1
ATOM 1643 N N . VAL A 1 223 ? -10.335 -14.587 -8.163 1.00 89.94 223 VAL A N 1
ATOM 1644 C CA . VAL A 1 223 ? -8.953 -14.921 -7.781 1.00 89.94 223 VAL A CA 1
ATOM 1645 C C . VAL A 1 223 ? -8.015 -13.793 -8.186 1.00 89.94 223 VAL A C 1
ATOM 1647 O O . VAL A 1 223 ? -7.816 -13.559 -9.373 1.00 89.94 223 VAL A O 1
ATOM 1650 N N . VAL A 1 224 ? -7.417 -13.124 -7.204 1.00 91.06 224 VAL A N 1
ATOM 1651 C CA . VAL A 1 224 ? -6.418 -12.070 -7.387 1.00 91.06 224 VAL A CA 1
ATOM 1652 C C . VAL A 1 224 ? -5.041 -12.677 -7.558 1.00 91.06 224 VAL A C 1
ATOM 1654 O O . VAL A 1 224 ? -4.611 -13.520 -6.773 1.00 91.06 224 VAL A O 1
ATOM 1657 N N . VAL A 1 225 ? -4.339 -12.193 -8.567 1.00 91.75 225 VAL A N 1
ATOM 1658 C CA . VAL A 1 225 ? -3.003 -12.597 -8.967 1.00 91.75 225 VAL A CA 1
ATOM 1659 C C . VAL A 1 225 ? -2.175 -11.316 -9.095 1.00 91.75 225 VAL A C 1
ATOM 1661 O O . VAL A 1 225 ? -2.304 -10.621 -10.104 1.00 91.75 225 VAL A O 1
ATOM 1664 N N . PRO A 1 226 ? -1.363 -10.953 -8.086 1.00 90.19 226 PRO A N 1
ATOM 1665 C CA . PRO A 1 226 ? -0.402 -9.862 -8.226 1.00 90.19 226 PRO A CA 1
ATOM 1666 C C . PRO A 1 226 ? 0.554 -10.158 -9.386 1.00 90.19 226 PRO A C 1
ATOM 1668 O O . PRO A 1 226 ? 0.963 -11.309 -9.569 1.00 90.19 226 PRO A O 1
ATOM 1671 N N . LEU A 1 227 ? 0.888 -9.142 -10.178 1.00 91.44 227 LEU A N 1
ATOM 1672 C CA . LEU A 1 227 ? 1.784 -9.268 -11.323 1.00 91.44 227 LEU A CA 1
ATOM 1673 C C . LEU A 1 227 ? 2.932 -8.263 -11.202 1.00 91.44 227 LEU A C 1
ATOM 1675 O O . LEU A 1 227 ? 2.715 -7.109 -10.853 1.00 91.44 227 LEU A O 1
ATOM 1679 N N . GLU A 1 228 ? 4.129 -8.675 -11.610 1.00 86.88 228 GLU A N 1
ATOM 1680 C CA . GLU A 1 228 ? 5.322 -7.819 -11.671 1.00 86.88 228 GLU A CA 1
ATOM 1681 C C . GLU A 1 228 ? 5.649 -7.467 -13.133 1.00 86.88 228 GLU A C 1
ATOM 1683 O O . GLU A 1 228 ? 6.741 -7.735 -13.640 1.00 86.88 228 GLU A O 1
ATOM 1688 N N . LEU A 1 229 ? 4.667 -6.925 -13.873 1.00 90.06 229 LEU A N 1
ATOM 1689 C CA . LEU A 1 229 ? 4.856 -6.581 -15.292 1.00 90.06 229 LEU A CA 1
ATOM 1690 C C . LEU A 1 229 ? 5.887 -5.461 -15.487 1.00 90.06 229 LEU A C 1
ATOM 1692 O O . LEU A 1 229 ? 6.510 -5.396 -16.547 1.00 90.06 229 LEU A O 1
ATOM 1696 N N . ALA A 1 230 ? 6.076 -4.617 -14.467 1.00 86.88 230 ALA A N 1
ATOM 1697 C CA . ALA A 1 230 ? 6.988 -3.476 -14.440 1.00 86.88 230 ALA A CA 1
ATOM 1698 C C . ALA A 1 230 ? 8.386 -3.824 -14.962 1.00 86.88 230 ALA A C 1
ATOM 1700 O O . ALA A 1 230 ? 8.912 -3.154 -15.852 1.00 86.88 230 ALA A O 1
ATOM 1701 N N . HIS A 1 231 ? 8.945 -4.927 -14.464 1.00 86.88 231 HIS A N 1
ATOM 1702 C CA . HIS A 1 231 ? 10.333 -5.321 -14.696 1.00 86.88 231 HIS A CA 1
ATOM 1703 C C . HIS A 1 231 ? 10.526 -6.194 -15.940 1.00 86.88 231 HIS A C 1
ATOM 1705 O O . HIS A 1 231 ? 11.658 -6.524 -16.302 1.00 86.88 231 HIS A O 1
ATOM 1711 N N . LEU A 1 232 ? 9.443 -6.567 -16.630 1.00 89.12 232 LEU A N 1
ATOM 1712 C CA . LEU A 1 232 ? 9.555 -7.356 -17.850 1.00 89.12 232 LEU A CA 1
ATOM 1713 C C . LEU A 1 232 ? 10.184 -6.525 -18.980 1.00 89.12 232 LEU A C 1
ATOM 1715 O O . LEU A 1 232 ? 9.886 -5.337 -19.127 1.00 89.12 232 LEU A O 1
ATOM 1719 N N . PRO A 1 233 ? 11.033 -7.136 -19.824 1.00 91.56 233 PRO A N 1
ATOM 1720 C CA . PRO A 1 233 ? 11.630 -6.442 -20.954 1.00 91.56 233 PRO A CA 1
ATOM 1721 C C . PRO A 1 233 ? 10.558 -6.051 -21.976 1.00 91.56 233 PRO A C 1
ATOM 1723 O O . PRO A 1 233 ? 9.750 -6.883 -22.391 1.00 91.56 233 PRO A O 1
ATOM 1726 N N . TYR A 1 234 ? 10.594 -4.798 -22.435 1.00 89.88 234 TYR A N 1
ATOM 1727 C CA . TYR A 1 234 ? 9.668 -4.288 -23.444 1.00 89.88 234 TYR A CA 1
ATOM 1728 C C . TYR A 1 234 ? 10.364 -3.988 -24.778 1.00 89.88 234 TYR A C 1
ATOM 1730 O O . TYR A 1 234 ? 10.276 -4.767 -25.729 1.00 89.88 234 TYR A O 1
ATOM 1738 N N . ARG A 1 235 ? 11.051 -2.844 -24.895 1.00 89.25 235 ARG A N 1
ATOM 1739 C CA . ARG A 1 235 ? 11.716 -2.407 -26.137 1.00 89.25 235 ARG A CA 1
ATOM 1740 C C . ARG A 1 235 ? 13.026 -1.699 -25.830 1.00 89.25 235 ARG A C 1
ATOM 1742 O O . ARG A 1 235 ? 13.181 -1.076 -24.791 1.00 89.25 235 ARG A O 1
ATOM 1749 N N . ARG A 1 236 ? 13.972 -1.763 -26.776 1.00 90.44 236 ARG A N 1
ATOM 1750 C CA . ARG A 1 236 ? 15.287 -1.090 -26.689 1.00 90.44 236 ARG A CA 1
ATOM 1751 C C . ARG A 1 236 ? 16.065 -1.420 -25.403 1.00 90.44 236 ARG A C 1
ATOM 1753 O O . ARG A 1 236 ? 16.747 -0.558 -24.867 1.00 90.44 236 ARG A O 1
ATOM 1760 N N . GLY A 1 237 ? 15.941 -2.657 -24.915 1.00 89.31 237 GLY A N 1
ATOM 1761 C CA . GLY A 1 237 ? 16.614 -3.107 -23.691 1.00 89.31 237 GLY A CA 1
ATOM 1762 C C . GLY A 1 237 ? 16.074 -2.489 -22.398 1.00 89.31 237 GLY A C 1
ATOM 1763 O O . GLY A 1 237 ? 16.716 -2.638 -21.369 1.00 89.31 237 GLY A O 1
ATOM 1764 N N . ARG A 1 238 ? 14.925 -1.807 -22.452 1.00 90.12 238 ARG A N 1
ATOM 1765 C CA . ARG A 1 238 ? 14.259 -1.181 -21.306 1.00 90.12 238 ARG A CA 1
ATOM 1766 C C . ARG A 1 238 ? 13.003 -1.958 -20.902 1.00 90.12 238 ARG A C 1
ATOM 1768 O O . ARG A 1 238 ? 12.397 -2.644 -21.738 1.00 90.12 238 ARG A O 1
ATOM 1775 N N . SER A 1 239 ? 12.658 -1.862 -19.626 1.00 92.25 239 SER A N 1
ATOM 1776 C CA . SER A 1 239 ? 11.517 -2.514 -18.977 1.00 92.25 239 SER A CA 1
ATOM 1777 C C . SER A 1 239 ? 10.188 -1.816 -19.303 1.00 92.25 239 SER A C 1
ATOM 1779 O O . SER A 1 239 ? 10.188 -0.780 -19.965 1.00 92.25 239 SER A O 1
ATOM 1781 N N . PHE A 1 240 ? 9.041 -2.359 -18.885 1.00 91.69 240 PHE A N 1
ATOM 1782 C CA . PHE A 1 240 ? 7.765 -1.640 -19.007 1.00 91.69 240 PHE A CA 1
ATOM 1783 C C . PHE A 1 240 ? 7.717 -0.393 -18.118 1.00 91.69 240 PHE A C 1
ATOM 1785 O O . PHE A 1 240 ? 7.200 0.636 -18.553 1.00 91.69 240 PHE A O 1
ATOM 1792 N N . GLU A 1 241 ? 8.275 -0.466 -16.910 1.00 89.12 241 GLU A N 1
ATOM 1793 C CA . GLU A 1 241 ? 8.327 0.657 -15.971 1.00 89.12 241 GLU A CA 1
ATOM 1794 C C . GLU A 1 241 ? 9.079 1.857 -16.553 1.00 89.12 241 GLU A C 1
ATOM 1796 O O . GLU A 1 241 ? 8.588 2.978 -16.473 1.00 89.12 241 GLU A O 1
ATOM 1801 N N . ASP A 1 242 ? 10.197 1.622 -17.247 1.00 88.81 242 ASP A N 1
ATOM 1802 C CA . ASP A 1 242 ? 10.976 2.689 -17.897 1.00 88.81 242 ASP A CA 1
ATOM 1803 C C . ASP A 1 242 ? 10.167 3.487 -18.935 1.00 88.81 242 ASP A C 1
ATOM 1805 O O . ASP A 1 242 ? 10.535 4.605 -19.289 1.00 88.81 242 ASP A O 1
ATOM 1809 N N . TYR A 1 243 ? 9.106 2.893 -19.488 1.00 88.19 243 TYR A N 1
ATOM 1810 C CA . TYR A 1 243 ? 8.250 3.527 -20.492 1.00 88.19 243 TYR A CA 1
ATOM 1811 C C . TYR A 1 243 ? 6.938 4.066 -19.926 1.00 88.19 243 TYR A C 1
ATOM 1813 O O . TYR A 1 243 ? 6.399 5.015 -20.488 1.00 88.19 243 TYR A O 1
ATOM 1821 N N . LEU A 1 244 ? 6.385 3.421 -18.899 1.00 89.44 244 LEU A N 1
ATOM 1822 C CA . LEU A 1 244 ? 5.034 3.693 -18.398 1.00 89.44 244 LEU A CA 1
ATOM 1823 C C . LEU A 1 244 ? 5.015 4.334 -17.006 1.00 89.44 244 LEU A C 1
ATOM 1825 O O . LEU A 1 244 ? 3.979 4.857 -16.603 1.00 89.44 244 LEU A O 1
ATOM 1829 N N . GLY A 1 245 ? 6.132 4.294 -16.280 1.00 84.94 245 GLY A N 1
ATOM 1830 C CA . GLY A 1 245 ? 6.327 5.039 -15.042 1.00 84.94 245 GLY A CA 1
ATOM 1831 C C . GLY A 1 245 ? 6.666 6.506 -15.305 1.00 84.94 245 GLY A C 1
ATOM 1832 O O . GLY A 1 245 ? 6.791 6.951 -16.449 1.00 84.94 245 GLY A O 1
ATOM 1833 N N . ARG A 1 246 ? 6.867 7.270 -14.228 1.00 83.62 246 ARG A N 1
ATOM 1834 C CA . ARG A 1 246 ? 7.094 8.724 -14.302 1.00 83.62 246 ARG A CA 1
ATOM 1835 C C . ARG A 1 246 ? 8.290 9.103 -15.185 1.00 83.62 246 ARG A C 1
ATOM 1837 O O . ARG A 1 246 ? 8.193 10.073 -15.926 1.00 83.62 246 ARG A O 1
ATOM 1844 N N . ALA A 1 247 ? 9.370 8.320 -15.154 1.00 80.06 247 ALA A N 1
ATOM 1845 C CA . ALA A 1 247 ? 10.561 8.551 -15.978 1.00 80.06 247 ALA A CA 1
ATOM 1846 C C . ALA A 1 247 ? 10.303 8.417 -17.493 1.00 80.06 247 ALA A C 1
ATOM 1848 O O . ALA A 1 247 ? 11.063 8.951 -18.292 1.00 80.06 247 ALA A O 1
ATOM 1849 N N . GLY A 1 248 ? 9.239 7.717 -17.903 1.00 81.25 248 GLY A N 1
ATOM 1850 C CA . GLY A 1 248 ? 8.873 7.553 -19.311 1.00 81.25 248 GLY A CA 1
ATOM 1851 C C . GLY A 1 248 ? 8.131 8.749 -19.919 1.00 81.25 248 GLY A C 1
ATOM 1852 O O . GLY A 1 248 ? 7.903 8.758 -21.130 1.00 81.25 248 GLY A O 1
ATOM 1853 N N . LEU A 1 249 ? 7.732 9.732 -19.100 1.00 81.00 249 LEU A N 1
ATOM 1854 C CA . LEU A 1 249 ? 7.072 10.967 -19.545 1.00 81.00 249 LEU A CA 1
ATOM 1855 C C . LEU A 1 249 ? 8.061 12.054 -20.002 1.00 81.00 249 LEU A C 1
ATOM 1857 O O . LEU A 1 249 ? 7.631 13.024 -20.629 1.00 81.00 249 LEU A O 1
ATOM 1861 N N . GLU A 1 250 ? 9.346 11.898 -19.675 1.00 68.25 250 GLU A N 1
ATOM 1862 C CA . GLU A 1 250 ? 10.456 12.799 -20.029 1.00 68.25 250 GLU A CA 1
ATOM 1863 C C . GLU A 1 250 ? 11.121 12.399 -21.360 1.00 68.25 250 GLU A C 1
ATOM 1865 O O . GLU A 1 250 ? 11.450 13.318 -22.149 1.00 68.25 250 GLU A O 1
#

Solvent-accessible surface area (backbone atoms only — not comparable to full-atom values): 15442 Å² total; per-residue (Å²): 111,90,54,74,53,42,29,56,50,40,51,47,41,72,77,51,58,98,70,84,79,85,73,86,74,82,85,79,88,77,84,90,77,90,85,84,86,84,90,83,84,89,85,88,85,82,90,82,89,83,84,85,83,90,81,78,90,72,84,72,80,80,76,78,79,84,82,69,85,75,76,74,63,64,48,66,37,65,93,66,69,82,83,81,90,70,81,80,73,84,92,74,75,102,61,84,84,26,35,31,34,34,43,46,45,54,62,35,34,36,37,40,38,52,94,60,89,70,70,47,78,42,82,48,26,62,74,46,29,55,67,59,48,51,54,51,50,53,61,72,41,63,93,63,71,59,68,30,40,38,36,22,36,60,48,59,49,50,95,55,34,57,71,49,55,35,91,45,34,20,64,66,43,48,81,54,62,59,37,73,73,72,70,35,57,62,44,44,40,30,32,34,38,43,49,38,64,30,72,62,88,68,58,72,44,81,37,76,43,75,46,75,42,39,34,23,17,38,31,50,77,40,33,38,32,56,43,75,59,24,76,40,81,65,58,96,92,31,32,39,22,62,57,57,7,53,76,37,78,113

Sequence (250 aa):
MDVSGIADVQRYEDDHPSGEGASEGEEVRAHEGQHVRRVGRAQTARAAHHRGPAHARRAGPASPDLGTRHAIHAFKHPADATGSPRAAPPSSRSGVVKTLVVDVGGTHVKLLATGHRTARKIGSGPTLTPQEMVDAVRDAASGWLYDRVSIGYPGPVAEHRVLEDPVHLGSGWLGFDFERAFGCPVRIANDAAMQALGSYEGGRMLFLGLGTGLGSALIIDGVVVPLELAHLPYRRGRSFEDYLGRAGLE

Foldseek 3Di:
DPLPVLLLVLVLCVVPPPDDPDDPDDDDDDDDDDDDDDDDDDDDDDDDDDDDDDDDDDDDPDDPPPPDCLDFAKDFQPVQPDDDDDPDDPDDDPDDAKEWEWEDDLAWIWIDIPPDNDIDIDGFWAEDDVLNVLVVVCVRCPPPDHQEYEYADQDRDDPQADDAAHPTHYDDRHPDDPCVSNVHYYGYDHNQLSSCSSPDPAAWDWTWDQEQFTWIWIAHRRMITGDPQRAPDDPPRHGNRCCRHPVNVD

Radius of gyration: 24.76 Å; Cα contacts (8 Å, |Δi|>4): 389; chains: 1; bounding box: 48×67×71 Å

Secondary structure (DSSP, 8-state):
---HHHHHHHHHHHHS-S---------------------------------------PPPPPPP----------EE-GGG-------PPP----PPPPEEEEEE-SSEEEEEETT--S-EEEE--TT--HHHHHHHHHHHTTT---SEEEEEESS-EETTEE-S--TTS-S--TT--HHHHHTS-EEEEEHHHHHHHHT--SSEEEEEEESSSEEEEEEETTEEEEE-GGGSEEETTEESHHHHSGGGG-

pLDDT: mean 73.96, std 25.1, range [27.31, 98.62]

Nearest PDB structures (foldseek):
  3lm2-assembly1_B  TM=9.671E-01  e=1.646E-19  Agrobacterium fabrum str. C58
  1woq-assembly2_B  TM=8.260E-01  e=2.268E-08  Arthrobacter sp. KM
  7w89-assembly1_A  TM=4.397E-01  e=3.454E-02  Deinococcus radiodurans
  8v9k-assembly1_z  TM=4.418E-01  e=6.178E-01  Mycobacterium tuberculosis H37Rv

Mean predicted aligned error: 14.58 Å